Protein AF-A0A3D0PCU2-F1 (afdb_monomer_lite)

Sequence (198 aa):
IGLVLQRSHIVTGDDAHYVALIQELEYRGARVVPVFCGGLDFSKPVNSFFFDPLNPDQALVDAAVSLTGFALVGGPARQDHPKAIETLKRLNRPYMVALPLVFQTTQEWEASDLGLHPVQVALQIAIPELDGAIEPIVLSGRDDATGKAHTLQDRVDAIAERSIRWANLRIKPRNEKKLAITVFSFPPDKGNVGTAAY

Foldseek 3Di:
DEEEDEVVCVVVVLCQLVVLLCVLLVVVVHDYHYDYDNDQQQLVRLQVGQADPVGSQHGPDQAYEYADLAQNADAQVDGDLVSLLVSCVSNVHAYAYEYEDQPDAPVCQVPDPVRDDPVSCVGRPVRNVSNVHDDYHHRWGAHPPPRGTDGDNVRSNVVSVVRVVRSCVVVDDPVPDDDDDDDPCVVVPDPPPDDPPD

Secondary structure (DSSP, 8-state):
-EEEEEHHHHHHT--HHHHHHHHHHHHTTPPPEEEEESSSBTHHHHHHHSB-SS-TTSBS-S-EEE-SSS-SBEETTEE-HHHHHHHHHHHTS-EEEEEE--SS-HHHHHT-TT-S-HHHIIIIIIHHHHTT-EEEEEEEEE-TTT--EEE-HHHHHHHHHHHHHHHHHHHS-GGG--------SSS--SSTTS----

Radius of gyration: 18.38 Å; chains: 1; bounding box: 51×33×53 Å

pLDDT: mean 93.0, std 6.78, range [56.84, 98.56]

Structure (mmCIF, N/CA/C/O backbone):
data_AF-A0A3D0PCU2-F1
#
_entry.id   AF-A0A3D0PCU2-F1
#
loop_
_atom_site.group_PDB
_atom_site.id
_atom_site.type_symbol
_atom_site.label_atom_id
_atom_site.label_alt_id
_atom_site.label_comp_id
_atom_site.label_asym_id
_atom_site.label_entity_id
_atom_site.label_seq_id
_atom_site.pdbx_PDB_ins_code
_atom_site.Cartn_x
_atom_site.Cartn_y
_atom_site.Cartn_z
_atom_site.occupancy
_atom_site.B_iso_or_equiv
_atom_site.auth_seq_id
_atom_site.auth_comp_id
_atom_site.auth_asym_id
_atom_site.auth_atom_id
_atom_site.pdbx_PDB_model_num
ATOM 1 N N . ILE A 1 1 ? -11.906 -1.402 1.519 1.00 98.19 1 ILE A N 1
ATOM 2 C CA . ILE A 1 1 ? -10.511 -0.939 1.323 1.00 98.19 1 ILE A CA 1
ATOM 3 C C . ILE A 1 1 ? -10.476 -0.055 0.087 1.00 98.19 1 ILE A C 1
ATOM 5 O O . ILE A 1 1 ? -11.000 -0.458 -0.944 1.00 98.19 1 ILE A O 1
ATOM 9 N N . GLY A 1 2 ? -9.955 1.164 0.212 1.00 98.50 2 GLY A N 1
ATOM 10 C CA . GLY A 1 2 ? -9.771 2.066 -0.925 1.00 98.50 2 GLY A CA 1
ATOM 11 C C . GLY A 1 2 ? -8.445 1.785 -1.624 1.00 98.50 2 GLY A C 1
ATOM 12 O O . GLY A 1 2 ? -7.435 1.633 -0.941 1.00 98.50 2 GLY A O 1
ATOM 13 N N . LEU A 1 3 ? -8.436 1.725 -2.954 1.00 98.44 3 LEU A N 1
ATOM 14 C CA . LEU A 1 3 ? -7.210 1.577 -3.745 1.00 98.44 3 LEU A CA 1
ATOM 15 C C . LEU A 1 3 ? -6.992 2.817 -4.605 1.00 98.44 3 LEU A C 1
ATOM 17 O O . LEU A 1 3 ? -7.925 3.262 -5.266 1.00 98.44 3 LEU A O 1
ATOM 21 N N . VAL A 1 4 ? -5.773 3.355 -4.623 1.00 97.69 4 VAL A N 1
ATOM 22 C CA . VAL A 1 4 ? -5.385 4.460 -5.514 1.00 97.69 4 VAL A CA 1
ATOM 23 C C . VAL A 1 4 ? -4.516 3.906 -6.637 1.00 97.69 4 VAL A C 1
ATOM 25 O O . VAL A 1 4 ? -3.444 3.362 -6.384 1.00 97.69 4 VAL A O 1
ATOM 28 N N . LEU A 1 5 ? -4.991 4.036 -7.873 1.00 96.19 5 LEU A N 1
ATOM 29 C CA . LEU A 1 5 ? -4.399 3.447 -9.072 1.00 96.19 5 LEU A CA 1
ATOM 30 C C . LEU A 1 5 ? -3.953 4.536 -10.051 1.00 96.19 5 LEU A C 1
ATOM 32 O O . LEU A 1 5 ? -4.536 5.625 -10.102 1.00 96.19 5 LEU A O 1
ATOM 36 N N . GLN A 1 6 ? -2.970 4.230 -10.897 1.00 93.12 6 GLN A N 1
ATOM 37 C CA . GLN A 1 6 ? -2.653 5.100 -12.027 1.00 93.12 6 GLN A CA 1
ATOM 38 C C . GLN A 1 6 ? -3.516 4.753 -13.241 1.00 93.12 6 GLN A C 1
ATOM 40 O O . GLN A 1 6 ? -3.654 3.592 -13.623 1.00 93.12 6 GLN A O 1
ATOM 45 N N . ARG A 1 7 ? -4.047 5.783 -13.909 1.00 94.38 7 ARG A N 1
ATOM 46 C CA . ARG A 1 7 ? -4.837 5.608 -15.137 1.00 94.38 7 ARG A CA 1
ATOM 47 C C . ARG A 1 7 ? -4.034 4.974 -16.279 1.00 94.38 7 ARG A C 1
ATOM 49 O O . ARG A 1 7 ? -4.631 4.323 -17.127 1.00 94.38 7 ARG A O 1
ATOM 56 N N . SER A 1 8 ? -2.720 5.197 -16.326 1.00 91.31 8 SER A N 1
ATOM 57 C CA . SER A 1 8 ? -1.826 4.681 -17.372 1.00 91.31 8 SER A CA 1
ATOM 58 C C . SER A 1 8 ? -1.968 3.169 -17.535 1.00 91.31 8 SER A C 1
ATOM 60 O O . SER A 1 8 ? -2.341 2.737 -18.618 1.00 91.31 8 SER A O 1
ATOM 62 N N . HIS A 1 9 ? -1.790 2.405 -16.454 1.00 90.81 9 HIS A N 1
ATOM 63 C CA . HIS A 1 9 ? -1.880 0.940 -16.453 1.00 90.81 9 HIS A CA 1
ATOM 64 C C . HIS A 1 9 ? -3.245 0.418 -16.920 1.00 90.81 9 HIS A C 1
ATOM 66 O O . HIS A 1 9 ? -3.311 -0.552 -17.669 1.00 90.81 9 HIS A O 1
ATOM 72 N N . ILE A 1 10 ? -4.332 1.107 -16.553 1.00 93.69 10 ILE A N 1
ATOM 73 C CA . ILE A 1 10 ? -5.695 0.752 -16.982 1.00 93.69 10 ILE A CA 1
ATOM 74 C C . ILE A 1 10 ? -5.863 0.982 -18.491 1.00 93.69 10 ILE A C 1
ATOM 76 O O . ILE A 1 10 ? -6.416 0.152 -19.203 1.00 93.69 10 ILE A O 1
ATOM 80 N N . VAL A 1 11 ? -5.380 2.117 -19.002 1.00 95.00 11 VAL A N 1
ATOM 81 C CA . VAL A 1 11 ? -5.501 2.462 -20.429 1.00 95.00 11 VAL A CA 1
ATOM 82 C C . VAL A 1 11 ? -4.622 1.569 -21.302 1.00 95.00 11 VAL A C 1
ATOM 84 O O . VAL A 1 11 ? -5.006 1.256 -22.425 1.00 95.00 11 VAL A O 1
ATOM 87 N N . THR A 1 12 ? -3.453 1.160 -20.810 1.00 91.25 12 THR A N 1
ATOM 88 C CA . THR A 1 12 ? -2.543 0.267 -21.537 1.00 91.25 12 THR A CA 1
ATOM 89 C C . THR A 1 12 ? -2.936 -1.207 -21.443 1.00 91.25 12 THR A C 1
ATOM 91 O O . THR A 1 12 ? -2.364 -2.015 -22.172 1.00 91.25 12 THR A O 1
ATOM 94 N N . GLY A 1 13 ? -3.878 -1.570 -20.564 1.00 92.06 13 GLY A N 1
ATOM 95 C CA . GLY A 1 13 ? -4.195 -2.968 -20.249 1.00 92.06 13 GLY A CA 1
ATOM 96 C C . GLY A 1 13 ? -3.041 -3.700 -19.555 1.00 92.06 13 GLY A C 1
ATOM 97 O O . GLY A 1 13 ? -2.909 -4.912 -19.688 1.00 92.06 13 GLY A O 1
ATOM 98 N N . ASP A 1 14 ? -2.169 -2.953 -18.871 1.00 91.19 14 ASP A N 1
ATOM 99 C CA . ASP A 1 14 ? -1.043 -3.480 -18.092 1.00 91.19 14 ASP A CA 1
ATOM 100 C C . ASP A 1 14 ? -1.393 -3.447 -16.598 1.00 91.19 14 ASP A C 1
ATOM 102 O O . ASP A 1 14 ? -0.710 -2.831 -15.781 1.00 91.19 14 ASP A O 1
ATOM 106 N N . ASP A 1 15 ? -2.541 -4.038 -16.265 1.00 93.75 15 ASP A N 1
ATOM 107 C CA . ASP A 1 15 ? -3.239 -3.920 -14.982 1.00 93.75 15 ASP A CA 1
ATOM 108 C C . ASP A 1 15 ? -3.425 -5.269 -14.267 1.00 93.75 15 ASP A C 1
ATOM 110 O O . ASP A 1 15 ? -4.123 -5.345 -13.256 1.00 93.75 15 ASP A O 1
ATOM 114 N N . ALA A 1 16 ? -2.753 -6.330 -14.727 1.00 92.62 16 ALA A N 1
ATOM 115 C CA . ALA A 1 16 ? -2.863 -7.678 -14.160 1.00 92.62 16 ALA A CA 1
ATOM 116 C C . ALA A 1 16 ? -2.633 -7.714 -12.636 1.00 92.62 16 ALA A C 1
ATOM 118 O O . ALA A 1 16 ? -3.337 -8.406 -11.900 1.00 92.62 16 ALA A O 1
ATOM 119 N N . HIS A 1 17 ? -1.686 -6.913 -12.149 1.00 93.19 17 HIS A N 1
ATOM 120 C CA . HIS A 1 17 ? -1.373 -6.784 -10.728 1.00 93.19 17 HIS A CA 1
ATOM 121 C C . HIS A 1 17 ? -2.452 -6.021 -9.938 1.00 93.19 17 HIS A C 1
ATOM 123 O O . HIS A 1 17 ? -2.674 -6.319 -8.764 1.00 93.19 17 HIS A O 1
ATOM 129 N N . TYR A 1 18 ? -3.166 -5.080 -10.567 1.00 96.31 18 TYR A N 1
ATOM 130 C CA . TYR A 1 18 ? -4.337 -4.436 -9.964 1.00 96.31 18 TYR A CA 1
ATOM 131 C C . TYR A 1 18 ? -5.497 -5.420 -9.854 1.00 96.31 18 TYR A C 1
ATOM 133 O O . TYR A 1 18 ? -6.103 -5.525 -8.790 1.00 96.31 18 TYR A O 1
ATOM 141 N N . VAL A 1 19 ? -5.768 -6.174 -10.925 1.00 96.69 19 VAL A N 1
ATOM 142 C CA . VAL A 1 19 ? -6.816 -7.204 -10.943 1.00 96.69 19 VAL A CA 1
ATOM 143 C C . VAL A 1 19 ? -6.562 -8.246 -9.857 1.00 96.69 19 VAL A C 1
ATOM 145 O O . VAL A 1 19 ? -7.469 -8.540 -9.082 1.00 96.69 19 VAL A O 1
ATOM 148 N N . ALA A 1 20 ? -5.327 -8.739 -9.743 1.00 97.00 20 ALA A N 1
ATOM 149 C CA . ALA A 1 20 ? -4.960 -9.725 -8.732 1.00 97.00 20 ALA A CA 1
ATOM 150 C C . ALA A 1 20 ? -5.181 -9.213 -7.301 1.00 97.00 20 ALA A C 1
ATOM 152 O O . ALA A 1 20 ? -5.776 -9.915 -6.487 1.00 97.00 20 ALA A O 1
ATOM 153 N N . LEU A 1 21 ? -4.765 -7.979 -6.988 1.00 97.94 21 LEU A N 1
ATOM 154 C CA . LEU A 1 21 ? -4.972 -7.427 -5.647 1.00 97.94 21 LEU A CA 1
ATOM 155 C C . LEU A 1 21 ? -6.451 -7.171 -5.340 1.00 97.94 21 LEU A C 1
ATOM 157 O O . LEU A 1 21 ? -6.887 -7.410 -4.215 1.00 97.94 21 LEU A O 1
ATOM 161 N N . ILE A 1 22 ? -7.228 -6.695 -6.316 1.00 98.25 22 ILE A N 1
ATOM 162 C CA . ILE A 1 22 ? -8.676 -6.513 -6.148 1.00 98.25 22 ILE A CA 1
ATOM 163 C C . ILE A 1 22 ? -9.332 -7.863 -5.841 1.00 98.25 22 ILE A C 1
ATOM 165 O O . ILE A 1 22 ? -10.044 -7.968 -4.844 1.00 98.25 22 ILE A O 1
ATOM 169 N N . GLN A 1 23 ? -9.034 -8.895 -6.635 1.00 98.12 23 GLN A N 1
ATOM 170 C CA . GLN A 1 23 ? -9.572 -10.240 -6.432 1.00 98.12 23 GLN A CA 1
ATOM 171 C C . GLN A 1 23 ? -9.181 -10.820 -5.072 1.00 98.12 23 GLN A C 1
ATOM 173 O O . GLN A 1 23 ? -10.035 -11.370 -4.383 1.00 98.12 23 GLN A O 1
ATOM 178 N N . GLU A 1 24 ? -7.926 -10.662 -4.649 1.00 98.44 24 GLU A N 1
ATOM 179 C CA . GLU A 1 24 ? -7.462 -11.187 -3.362 1.00 98.44 24 GLU A CA 1
ATOM 180 C C . GLU A 1 24 ? -8.147 -10.490 -2.174 1.00 98.44 24 GLU A C 1
ATOM 182 O O . GLU A 1 24 ? -8.542 -11.127 -1.195 1.00 98.44 24 GLU A O 1
ATOM 187 N N . LEU A 1 25 ? -8.347 -9.173 -2.258 1.00 98.56 25 LEU A N 1
ATOM 188 C CA . LEU A 1 25 ? -9.089 -8.422 -1.247 1.00 98.56 25 LEU A CA 1
ATOM 189 C C . LEU A 1 25 ? -10.562 -8.848 -1.181 1.00 98.56 25 LEU A C 1
ATOM 191 O O . LEU A 1 25 ? -11.093 -9.038 -0.083 1.00 98.56 25 LEU A O 1
ATOM 195 N N . GLU A 1 26 ? -11.212 -9.022 -2.333 1.00 98.44 26 GLU A N 1
ATOM 196 C CA . GLU A 1 26 ? -12.600 -9.487 -2.421 1.00 98.44 26 GLU A CA 1
ATOM 197 C C .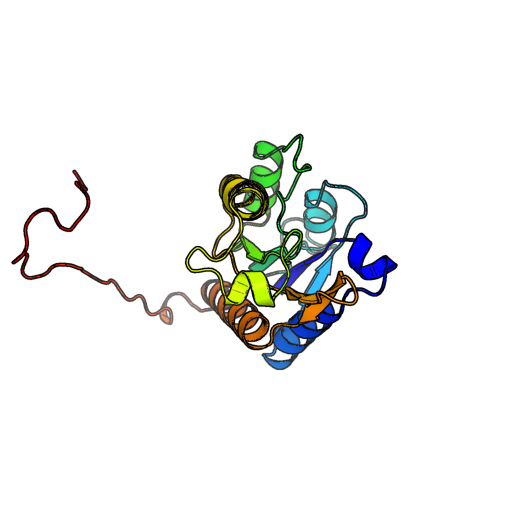 GLU A 1 26 ? -12.757 -10.917 -1.899 1.00 98.44 26 GLU A C 1
ATOM 199 O O . GLU A 1 26 ? -13.670 -11.186 -1.116 1.00 98.44 26 GLU A O 1
ATOM 204 N N . TYR A 1 27 ? -11.830 -11.813 -2.250 1.00 98.12 27 TYR A N 1
ATOM 205 C CA . TYR A 1 27 ? -11.785 -13.189 -1.756 1.00 98.12 27 TYR A CA 1
ATOM 206 C C . TYR A 1 27 ? -11.710 -13.244 -0.224 1.00 98.12 27 TYR A C 1
ATOM 208 O O . TYR A 1 27 ? -12.393 -14.046 0.414 1.00 98.12 27 TYR A O 1
ATOM 216 N N . ARG A 1 28 ? -10.956 -12.327 0.392 1.00 97.88 28 ARG A N 1
ATOM 217 C CA . ARG A 1 28 ? -10.865 -12.183 1.856 1.00 97.88 28 ARG A CA 1
ATOM 218 C C . ARG A 1 28 ? -12.057 -11.454 2.489 1.00 97.88 28 ARG A C 1
ATOM 220 O O . ARG A 1 28 ? -12.034 -11.164 3.686 1.00 97.88 28 ARG A O 1
ATOM 227 N N . GLY A 1 29 ? -13.098 -11.156 1.712 1.00 97.06 29 GLY A N 1
ATOM 228 C CA . GLY A 1 29 ? -14.344 -10.550 2.177 1.00 97.06 29 GLY A CA 1
ATOM 229 C C . GLY A 1 29 ? -14.307 -9.026 2.297 1.00 97.06 29 GLY A C 1
ATOM 230 O O . GLY A 1 29 ? -15.196 -8.442 2.919 1.00 97.06 29 GLY A O 1
ATOM 231 N N . ALA A 1 30 ? -13.300 -8.355 1.731 1.00 97.94 30 ALA A N 1
ATOM 232 C CA . ALA A 1 30 ? -13.247 -6.901 1.724 1.00 97.94 30 ALA A CA 1
ATOM 233 C C . ALA A 1 30 ? -13.976 -6.328 0.503 1.00 97.94 30 ALA A C 1
ATOM 235 O O . ALA A 1 30 ? -13.709 -6.692 -0.636 1.00 97.94 30 ALA A O 1
ATOM 236 N N . ARG A 1 31 ? -14.837 -5.330 0.724 1.00 98.06 31 ARG A N 1
ATOM 237 C CA . ARG A 1 31 ? -15.336 -4.485 -0.368 1.00 98.06 31 ARG A CA 1
ATOM 238 C C . ARG A 1 31 ? -14.229 -3.540 -0.830 1.00 98.06 31 ARG A C 1
ATOM 240 O O . ARG A 1 31 ? -13.682 -2.787 -0.012 1.00 98.06 31 ARG A O 1
ATOM 247 N N . VAL A 1 32 ? -13.920 -3.550 -2.122 1.00 98.38 32 VAL A N 1
ATOM 248 C CA . VAL A 1 32 ? -12.841 -2.750 -2.713 1.00 98.38 32 VAL A CA 1
ATOM 249 C C . VAL A 1 32 ? -13.411 -1.522 -3.423 1.00 98.38 32 VAL A C 1
ATOM 251 O O . VAL A 1 32 ? -14.446 -1.595 -4.078 1.00 98.38 32 VAL A O 1
ATOM 254 N N . VAL A 1 33 ? -12.755 -0.371 -3.262 1.00 98.25 33 VAL A N 1
ATOM 255 C CA . VAL A 1 33 ? -13.113 0.885 -3.940 1.00 98.25 33 VAL A CA 1
ATOM 256 C C . VAL A 1 33 ? -11.881 1.387 -4.697 1.00 98.25 33 VAL A C 1
ATOM 258 O O . VAL A 1 33 ? -11.076 2.123 -4.119 1.00 98.25 33 VAL A O 1
ATOM 261 N N . PRO A 1 34 ? -11.671 0.951 -5.952 1.00 97.81 34 PRO A N 1
ATOM 262 C CA . PRO A 1 34 ? -10.560 1.424 -6.762 1.00 97.81 34 PRO A CA 1
ATOM 263 C C . PRO A 1 34 ? -10.867 2.805 -7.340 1.00 97.81 34 PRO A C 1
ATOM 265 O O . PRO A 1 34 ? -11.913 3.028 -7.947 1.00 97.81 34 PRO A O 1
ATOM 268 N N . VAL A 1 35 ? -9.935 3.738 -7.172 1.00 97.88 35 VAL A N 1
ATOM 269 C CA . VAL A 1 35 ? -10.001 5.082 -7.745 1.00 97.88 35 VAL A CA 1
ATOM 270 C C . VAL A 1 35 ? -8.743 5.356 -8.550 1.00 97.88 35 VAL A C 1
ATOM 272 O O . VAL A 1 35 ? -7.657 4.898 -8.207 1.00 97.88 35 VAL A O 1
ATOM 275 N N . PHE A 1 36 ? -8.872 6.128 -9.622 1.00 96.31 36 PHE A N 1
ATOM 276 C CA . PHE A 1 36 ? -7.745 6.507 -10.465 1.00 96.31 36 PHE A CA 1
ATOM 277 C C . PHE A 1 36 ? -7.894 7.945 -10.948 1.00 96.31 36 PHE A C 1
ATOM 279 O O . PHE A 1 36 ? -8.996 8.493 -11.016 1.00 96.31 36 PHE A O 1
ATOM 286 N N . CYS A 1 37 ? -6.782 8.561 -11.337 1.00 93.12 37 CYS A N 1
ATOM 287 C CA . CYS A 1 37 ? -6.801 9.796 -12.109 1.00 93.12 37 CYS A CA 1
ATOM 288 C C . CYS A 1 37 ? -5.697 9.798 -13.167 1.00 93.12 37 CYS A C 1
ATOM 290 O O . CYS A 1 37 ? -4.709 9.075 -13.060 1.00 93.12 37 CYS A O 1
ATOM 292 N N . GLY A 1 38 ? -5.887 10.597 -14.220 1.00 89.19 38 GLY A N 1
ATOM 293 C CA . GLY A 1 38 ? -4.859 10.816 -15.245 1.00 89.19 38 GLY A CA 1
ATOM 294 C C . GLY A 1 38 ? -3.811 11.863 -14.859 1.00 89.19 38 GLY A C 1
ATOM 295 O O . GLY A 1 38 ? -2.787 11.961 -15.522 1.00 89.19 38 GLY A O 1
ATOM 296 N N . GLY A 1 39 ? -4.080 12.659 -13.821 1.00 90.38 39 GLY A N 1
ATOM 297 C CA . GLY A 1 39 ? -3.128 13.621 -13.273 1.00 90.38 39 GLY A CA 1
ATOM 298 C C . GLY A 1 39 ? -2.297 13.031 -12.137 1.00 90.38 39 GLY A C 1
ATOM 299 O O . GLY A 1 39 ? -2.434 11.862 -11.793 1.00 90.38 39 GLY A O 1
ATOM 300 N N . LEU A 1 40 ? -1.483 13.886 -11.522 1.00 92.19 40 LEU A N 1
ATOM 301 C CA . LEU A 1 40 ? -0.622 13.546 -10.384 1.00 92.19 40 LEU A CA 1
ATOM 302 C C . LEU A 1 40 ? -1.207 14.015 -9.044 1.00 92.19 40 LEU A C 1
ATOM 304 O O . LEU A 1 40 ? -0.514 14.062 -8.041 1.00 92.19 40 LEU A O 1
ATOM 308 N N . ASP A 1 41 ? -2.476 14.421 -9.030 1.00 95.94 41 ASP A N 1
ATOM 309 C CA . ASP A 1 41 ? -3.173 14.863 -7.825 1.00 95.94 41 ASP A CA 1
ATOM 310 C C . ASP A 1 41 ? -4.253 13.842 -7.453 1.00 95.94 41 ASP A C 1
ATOM 312 O O . ASP A 1 41 ? -5.426 13.991 -7.817 1.00 95.94 41 ASP A O 1
ATOM 316 N N . PHE A 1 42 ? -3.839 12.794 -6.739 1.00 97.00 42 PHE A N 1
ATOM 317 C CA . PHE A 1 42 ? -4.717 11.714 -6.294 1.00 97.00 42 PHE A CA 1
ATOM 318 C C . PHE A 1 42 ? -5.579 12.114 -5.088 1.00 97.00 42 PHE A C 1
ATOM 320 O O . PHE A 1 42 ? -6.521 11.399 -4.744 1.00 97.00 42 PHE A O 1
ATOM 327 N N . SER A 1 43 ? -5.357 13.290 -4.486 1.00 97.06 43 SER A N 1
ATOM 328 C CA . SER A 1 43 ? -6.264 13.805 -3.450 1.00 97.06 43 SER A CA 1
ATOM 329 C C . SER A 1 43 ? -7.676 14.060 -3.981 1.00 97.06 43 SER A C 1
ATOM 331 O O . SER A 1 43 ? -8.652 13.916 -3.247 1.00 97.06 43 SER A O 1
ATOM 333 N N . LYS A 1 44 ? -7.812 14.390 -5.272 1.00 96.62 44 LYS A N 1
ATOM 334 C CA . LYS A 1 44 ? -9.110 14.617 -5.924 1.00 96.62 44 LYS A CA 1
ATOM 335 C C . LYS A 1 44 ? -9.992 13.363 -5.909 1.00 96.62 44 LYS A C 1
ATOM 337 O O . LYS A 1 44 ? -11.093 13.443 -5.360 1.00 96.62 44 LYS A O 1
ATOM 342 N N . PRO A 1 45 ? -9.556 12.212 -6.465 1.00 97.12 45 PRO A N 1
ATOM 343 C CA . PRO A 1 45 ? -10.352 10.994 -6.393 1.00 97.12 45 PRO A CA 1
ATOM 344 C C . PRO A 1 45 ? -10.552 10.503 -4.955 1.00 97.12 45 PRO A C 1
ATOM 346 O O . PRO A 1 45 ? -11.654 10.072 -4.631 1.00 97.12 45 PRO A O 1
ATOM 349 N N . VAL A 1 46 ? -9.556 10.636 -4.070 1.00 97.38 46 VAL A N 1
ATOM 350 C CA . VAL A 1 46 ? -9.719 10.287 -2.646 1.00 97.38 46 VAL A CA 1
ATOM 351 C C . VAL A 1 46 ? -10.863 11.084 -2.013 1.00 97.38 46 VAL A C 1
ATOM 353 O O . VAL A 1 46 ? -11.797 10.495 -1.476 1.00 97.38 46 VAL A O 1
ATOM 356 N N . ASN A 1 47 ? -10.853 12.412 -2.142 1.00 96.38 47 ASN A N 1
ATOM 357 C CA . ASN A 1 47 ? -11.898 13.270 -1.578 1.00 96.38 47 ASN A CA 1
ATOM 358 C C . ASN A 1 47 ? -13.276 13.068 -2.225 1.00 96.38 47 ASN A C 1
ATOM 360 O O . ASN A 1 47 ? -14.286 13.332 -1.581 1.00 96.38 47 ASN A O 1
ATOM 364 N N . SER A 1 48 ? -13.330 12.605 -3.476 1.00 95.69 48 SER A N 1
ATOM 365 C CA . SER A 1 48 ? -14.594 12.438 -4.207 1.00 95.69 48 SER A CA 1
ATOM 366 C C . SER A 1 48 ? -15.248 11.074 -3.984 1.00 95.69 48 SER A C 1
ATOM 368 O O . SER A 1 48 ? -16.469 10.979 -4.009 1.00 95.69 48 SER A O 1
ATOM 370 N N . PHE A 1 49 ? -14.453 10.016 -3.797 1.00 97.31 49 PHE A N 1
ATOM 371 C CA . PHE A 1 49 ? -14.947 8.635 -3.864 1.00 97.31 49 PHE A CA 1
ATOM 372 C C . PHE A 1 49 ? -14.713 7.818 -2.590 1.00 97.31 49 PHE A C 1
ATOM 374 O O . PHE A 1 49 ? -15.308 6.753 -2.439 1.00 97.31 49 PHE A O 1
ATOM 381 N N . PHE A 1 50 ? -13.867 8.279 -1.661 1.00 98.00 50 PHE A N 1
ATOM 382 C CA . PHE A 1 50 ? -13.696 7.603 -0.367 1.00 98.00 50 PHE A CA 1
ATOM 383 C C . PHE A 1 50 ? -14.637 8.129 0.718 1.00 98.00 50 PHE A C 1
ATOM 385 O O . PHE A 1 50 ? -14.603 7.617 1.836 1.00 98.00 50 PHE A O 1
ATOM 392 N N . PHE A 1 51 ? -15.487 9.101 0.399 1.00 97.44 51 PHE A N 1
ATOM 393 C CA . PHE A 1 51 ? -16.488 9.667 1.300 1.00 97.44 51 PHE A CA 1
ATOM 394 C C . PHE A 1 51 ? -17.898 9.330 0.826 1.00 97.44 51 PHE A C 1
ATOM 396 O O . PHE A 1 51 ? -18.120 9.069 -0.357 1.00 97.44 51 PHE A O 1
ATOM 403 N N . ASP A 1 52 ? -18.840 9.300 1.765 1.00 94.75 52 ASP A N 1
ATOM 404 C CA . ASP A 1 52 ? -20.244 9.061 1.467 1.00 94.75 52 ASP A CA 1
ATOM 405 C C . ASP A 1 52 ? -20.800 10.246 0.654 1.00 94.75 52 ASP A C 1
ATOM 407 O O . ASP A 1 52 ? -20.690 11.391 1.103 1.00 94.75 52 ASP A O 1
ATOM 411 N N . PRO A 1 53 ? -21.405 10.013 -0.528 1.00 91.56 53 PRO A N 1
ATOM 412 C CA . PRO A 1 53 ? -21.998 11.080 -1.333 1.00 91.56 53 PRO A CA 1
ATOM 413 C C . PRO A 1 53 ? -23.083 11.882 -0.603 1.00 91.56 53 PRO A C 1
ATOM 415 O O . PRO A 1 53 ? -23.315 13.041 -0.941 1.00 91.56 53 PRO A O 1
ATOM 418 N N . LEU A 1 54 ? -23.758 11.271 0.375 1.00 94.31 54 LEU A N 1
ATOM 419 C CA . LEU A 1 54 ? -24.799 11.902 1.186 1.00 94.31 54 LEU A CA 1
ATOM 420 C C . LEU A 1 54 ? -24.243 12.514 2.477 1.00 94.31 54 LEU A C 1
ATOM 422 O O . LEU A 1 54 ? -24.864 13.415 3.039 1.00 94.31 54 LEU A O 1
ATOM 426 N N . ASN A 1 55 ? -23.083 12.044 2.945 1.00 93.31 55 ASN A N 1
ATOM 427 C CA . ASN A 1 55 ? -22.416 12.544 4.144 1.00 93.31 55 ASN A CA 1
ATOM 428 C C . ASN A 1 55 ? -20.899 12.720 3.910 1.00 93.31 55 ASN A C 1
ATOM 430 O O . ASN A 1 55 ? -20.113 11.819 4.220 1.00 93.31 55 ASN A O 1
ATOM 434 N N . PRO A 1 56 ? -20.458 13.893 3.417 1.00 89.44 56 PRO A N 1
ATOM 435 C CA . PRO A 1 56 ? -19.060 14.149 3.050 1.00 89.44 56 PRO A CA 1
ATOM 436 C C . PRO A 1 56 ? -18.031 14.068 4.191 1.00 89.44 56 PRO A C 1
ATOM 438 O O . PRO A 1 56 ? -16.825 14.109 3.926 1.00 89.44 56 PRO A O 1
ATOM 441 N N . ASP A 1 57 ? -18.480 13.975 5.445 1.00 90.75 57 ASP A N 1
ATOM 442 C CA . ASP A 1 57 ? -17.623 13.793 6.624 1.00 90.75 57 ASP A CA 1
ATOM 443 C C . ASP A 1 57 ? -17.432 12.311 6.988 1.00 90.75 57 ASP A C 1
ATOM 445 O O . ASP A 1 57 ? -16.549 11.947 7.771 1.00 90.75 57 ASP A O 1
ATOM 449 N N . GLN A 1 58 ? -18.230 11.421 6.397 1.00 94.62 58 GLN A N 1
ATOM 450 C CA . GLN A 1 58 ? -18.172 9.990 6.637 1.00 94.62 58 GLN A CA 1
ATOM 451 C C . GLN A 1 58 ? -17.343 9.297 5.556 1.00 94.62 58 GLN A C 1
ATOM 453 O O . GLN A 1 58 ? -17.769 9.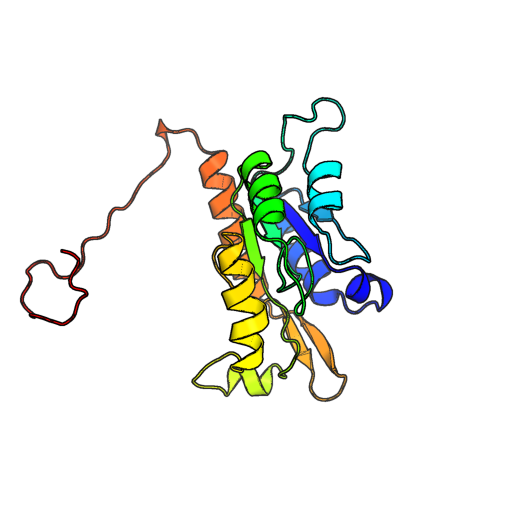150 4.413 1.00 94.62 58 GLN A O 1
ATOM 458 N N . ALA A 1 59 ? -16.157 8.808 5.922 1.00 96.81 59 ALA A N 1
ATOM 459 C CA . ALA A 1 59 ? -15.372 7.986 5.006 1.00 96.81 59 ALA A CA 1
ATOM 460 C C . ALA A 1 59 ? -15.964 6.571 4.864 1.00 96.81 59 ALA A C 1
ATOM 462 O O . ALA A 1 59 ? -16.244 5.906 5.865 1.00 96.81 59 ALA A O 1
ATOM 463 N N . LEU A 1 60 ? -16.081 6.103 3.620 1.00 96.62 60 LEU A N 1
ATOM 464 C CA . LEU A 1 60 ? -16.598 4.790 3.209 1.00 96.62 60 LEU A CA 1
ATOM 465 C C . LEU A 1 60 ? -15.561 3.662 3.274 1.00 96.62 60 LEU A C 1
ATOM 467 O O . LEU A 1 60 ? -15.908 2.495 3.081 1.00 96.62 60 LEU A O 1
ATOM 471 N N . VAL A 1 61 ? -14.289 4.006 3.483 1.00 97.81 61 VAL A N 1
ATOM 472 C CA . VAL A 1 61 ? -13.168 3.062 3.525 1.00 97.81 61 VAL A CA 1
ATOM 473 C C . VAL A 1 61 ? -12.568 2.992 4.929 1.00 97.81 61 VAL A C 1
ATOM 475 O O . VAL A 1 61 ? -12.500 3.993 5.642 1.00 97.81 61 VAL A O 1
ATOM 478 N N . ASP A 1 62 ? -12.094 1.808 5.316 1.00 98.12 62 ASP A N 1
ATOM 479 C CA . ASP A 1 62 ? -11.438 1.576 6.613 1.00 98.12 62 ASP A CA 1
ATOM 480 C C . ASP A 1 62 ? -9.906 1.655 6.551 1.00 98.12 62 ASP A C 1
ATOM 482 O O . ASP A 1 62 ? -9.262 1.917 7.564 1.00 98.12 62 ASP A O 1
ATOM 486 N N . ALA A 1 63 ? -9.339 1.473 5.359 1.00 98.12 63 ALA A N 1
ATOM 487 C CA . ALA A 1 63 ? -7.924 1.625 5.027 1.00 98.12 63 ALA A CA 1
ATOM 488 C C . ALA A 1 63 ? -7.794 2.013 3.546 1.00 98.12 63 ALA A C 1
ATOM 490 O O . ALA A 1 63 ? -8.674 1.671 2.741 1.00 98.12 63 ALA A O 1
ATOM 491 N N . ALA A 1 64 ? -6.713 2.709 3.200 1.00 98.25 64 ALA A N 1
ATOM 492 C CA . ALA A 1 64 ? -6.366 3.094 1.839 1.00 98.25 64 ALA A CA 1
ATOM 493 C C . ALA A 1 64 ? -4.988 2.531 1.461 1.00 98.25 64 ALA A C 1
ATOM 495 O O . ALA A 1 64 ? -4.054 2.603 2.255 1.00 98.25 64 ALA A O 1
ATOM 496 N N . VAL A 1 65 ? -4.864 1.990 0.250 1.00 98.38 65 VAL A N 1
ATOM 497 C CA . VAL A 1 65 ? -3.599 1.492 -0.301 1.00 98.38 65 VAL A CA 1
ATOM 498 C C . VAL A 1 65 ? -3.344 2.184 -1.633 1.00 98.38 65 VAL A C 1
ATOM 500 O O . VAL A 1 65 ? -4.142 2.076 -2.564 1.00 98.38 65 VAL A O 1
ATOM 503 N N . SER A 1 66 ? -2.243 2.915 -1.732 1.00 97.19 66 SER A N 1
ATOM 504 C CA . SER A 1 66 ? -1.788 3.471 -3.000 1.00 97.19 66 SER A CA 1
ATOM 505 C C . SER A 1 66 ? -0.926 2.460 -3.733 1.00 97.19 66 SER A C 1
ATOM 507 O O . SER A 1 66 ? 0.056 1.984 -3.181 1.00 97.19 66 SER A O 1
ATOM 509 N N . LEU A 1 67 ? -1.286 2.146 -4.976 1.00 95.69 67 LEU A N 1
ATOM 510 C CA . LEU A 1 67 ? -0.531 1.253 -5.860 1.00 95.69 67 LEU A CA 1
ATOM 511 C C . LEU A 1 67 ? 0.291 2.043 -6.890 1.00 95.69 67 LEU A C 1
ATOM 513 O O . LEU A 1 67 ? 0.695 1.513 -7.924 1.00 95.69 67 LEU A O 1
ATOM 517 N N . THR A 1 68 ? 0.468 3.347 -6.660 1.00 91.81 68 THR A N 1
ATOM 518 C CA . THR A 1 68 ? 1.130 4.246 -7.610 1.00 91.81 68 THR A CA 1
ATOM 519 C C . THR A 1 68 ? 2.643 4.271 -7.431 1.00 91.81 68 THR A C 1
ATOM 521 O O . THR A 1 68 ? 3.341 4.632 -8.374 1.00 91.81 68 THR A O 1
ATOM 524 N N . GLY A 1 69 ? 3.142 3.932 -6.235 1.00 87.75 69 GLY A N 1
ATOM 525 C CA . GLY A 1 69 ? 4.545 4.109 -5.858 1.00 87.75 69 GLY A CA 1
ATOM 526 C C . GLY A 1 69 ? 5.013 5.570 -5.855 1.00 87.75 69 GLY A C 1
ATOM 527 O O . GLY A 1 69 ? 6.204 5.809 -5.993 1.00 87.75 69 GLY A O 1
ATOM 528 N N . PHE A 1 70 ? 4.106 6.545 -5.746 1.00 87.31 70 PHE A N 1
ATOM 529 C CA . PHE A 1 70 ? 4.424 7.978 -5.720 1.00 87.31 70 PHE A CA 1
ATOM 530 C C . PHE A 1 70 ? 3.701 8.697 -4.575 1.00 87.31 70 PHE A C 1
ATOM 532 O O . PHE A 1 70 ? 2.817 8.127 -3.929 1.00 87.31 70 PHE A O 1
ATOM 539 N N . ALA A 1 71 ? 4.061 9.967 -4.358 1.00 92.94 71 ALA A N 1
ATOM 540 C CA . ALA A 1 71 ? 3.313 10.862 -3.480 1.00 92.94 71 ALA A CA 1
ATOM 541 C C . ALA A 1 71 ? 1.830 10.923 -3.880 1.00 92.94 71 ALA A C 1
ATOM 543 O O . ALA A 1 71 ? 1.475 10.818 -5.058 1.00 92.94 71 ALA A O 1
ATOM 544 N N . LEU A 1 72 ? 0.958 11.150 -2.899 1.00 95.69 72 LEU A N 1
ATOM 545 C CA . LEU A 1 72 ? -0.474 11.313 -3.140 1.00 95.69 72 LEU A CA 1
ATOM 546 C C . LEU A 1 72 ? -0.766 12.573 -3.971 1.00 95.69 72 LEU A C 1
ATOM 548 O O . LEU A 1 72 ? -1.710 12.595 -4.765 1.00 95.69 72 LEU A O 1
ATOM 552 N N . VAL A 1 73 ? 0.027 13.631 -3.784 1.00 96.56 73 VAL A N 1
ATOM 553 C CA . VAL A 1 73 ? -0.122 14.895 -4.509 1.00 96.56 73 VAL A CA 1
ATOM 554 C C . VAL A 1 73 ? 1.221 15.343 -5.074 1.00 96.56 73 VAL A C 1
ATOM 556 O O . VAL A 1 73 ? 2.126 15.754 -4.352 1.00 96.56 73 VAL A O 1
ATOM 559 N N . GLY A 1 74 ? 1.314 15.321 -6.398 1.00 91.94 74 GLY A N 1
ATOM 560 C CA . GLY A 1 74 ? 2.473 15.742 -7.167 1.00 91.94 74 GLY A CA 1
ATOM 561 C C . GLY A 1 74 ? 3.227 14.586 -7.820 1.00 91.94 74 GLY A C 1
ATOM 562 O O . GLY A 1 74 ? 2.903 13.413 -7.662 1.00 91.94 74 GLY A O 1
ATOM 563 N N . GLY A 1 75 ? 4.222 14.950 -8.626 1.00 82.94 75 GLY A N 1
ATOM 564 C CA . GLY A 1 75 ? 5.082 14.007 -9.340 1.00 82.94 75 GLY A CA 1
ATOM 565 C C . GLY A 1 75 ? 6.476 13.901 -8.733 1.00 82.94 75 GLY A C 1
ATOM 566 O O . GLY A 1 75 ? 6.802 14.651 -7.814 1.00 82.94 75 GLY A O 1
ATOM 567 N N . PRO A 1 76 ? 7.352 13.065 -9.316 1.00 74.50 76 PRO A N 1
ATOM 568 C CA . PRO A 1 76 ? 8.751 12.944 -8.897 1.00 74.50 76 PRO A CA 1
ATOM 569 C C . PRO A 1 76 ? 9.505 14.282 -8.826 1.00 74.50 76 PRO A C 1
ATOM 571 O O . PRO A 1 76 ? 10.359 14.462 -7.968 1.00 74.50 76 PRO A O 1
ATOM 574 N N . ALA A 1 77 ? 9.170 15.232 -9.707 1.00 81.19 77 ALA A N 1
ATOM 575 C CA . ALA A 1 77 ? 9.843 16.529 -9.791 1.00 81.19 77 ALA A CA 1
ATOM 576 C C . ALA A 1 77 ? 9.282 17.605 -8.842 1.00 81.19 77 ALA A C 1
ATOM 578 O O . ALA A 1 77 ? 9.970 18.582 -8.556 1.00 81.19 77 ALA A O 1
ATOM 579 N N . ARG A 1 78 ? 8.024 17.480 -8.396 1.00 87.12 78 ARG A N 1
ATOM 580 C CA . ARG A 1 78 ? 7.374 18.456 -7.510 1.00 87.12 78 ARG A CA 1
ATOM 581 C C . ARG A 1 78 ? 6.236 17.787 -6.749 1.00 87.12 78 ARG A C 1
ATOM 583 O O . AR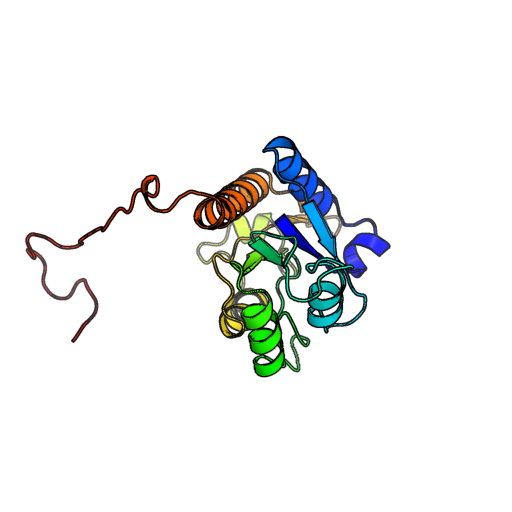G A 1 78 ? 5.219 17.449 -7.361 1.00 87.12 78 ARG A O 1
ATOM 590 N N . GLN A 1 79 ? 6.408 17.644 -5.437 1.00 92.00 79 GLN A N 1
ATOM 591 C CA . GLN A 1 79 ? 5.391 17.144 -4.511 1.00 92.00 79 GLN A CA 1
ATOM 592 C C . GLN A 1 79 ? 4.743 18.277 -3.708 1.00 92.00 79 GLN A C 1
ATOM 594 O O . GLN A 1 79 ? 5.346 19.329 -3.492 1.00 92.00 79 GLN A O 1
ATOM 599 N N . ASP A 1 80 ? 3.517 18.041 -3.250 1.00 96.38 80 ASP A N 1
ATOM 600 C CA . ASP A 1 80 ? 2.787 18.894 -2.309 1.00 96.38 80 ASP A CA 1
ATOM 601 C C . ASP A 1 80 ? 2.350 18.056 -1.097 1.00 96.38 80 ASP A C 1
ATOM 603 O O . ASP A 1 80 ? 1.184 17.681 -0.937 1.00 96.38 80 ASP A O 1
ATOM 607 N N . HIS A 1 81 ? 3.328 17.728 -0.248 1.00 96.31 81 HIS A N 1
ATOM 608 C CA . HIS A 1 81 ? 3.104 16.975 0.987 1.00 96.31 81 HIS A CA 1
ATOM 609 C C . HIS A 1 81 ? 2.102 17.652 1.935 1.00 96.31 81 HIS A C 1
ATOM 611 O O . HIS A 1 81 ? 1.255 16.943 2.475 1.00 96.31 81 HIS A O 1
ATOM 617 N N . PRO A 1 82 ? 2.099 18.991 2.134 1.00 97.75 82 PRO A N 1
ATOM 618 C CA . PRO A 1 82 ? 1.087 19.640 2.970 1.00 97.75 82 PRO A CA 1
ATOM 619 C C . PRO A 1 82 ? -0.349 19.305 2.552 1.00 97.75 82 PRO A C 1
ATOM 621 O O . PRO A 1 82 ? -1.164 18.937 3.402 1.00 97.75 82 PRO A O 1
ATOM 624 N N . LYS A 1 83 ? -0.648 19.348 1.249 1.00 97.69 83 LYS A N 1
ATOM 625 C CA . LYS A 1 83 ? -1.975 19.000 0.729 1.00 97.69 83 LYS A CA 1
ATOM 626 C C . LYS A 1 83 ? -2.281 17.502 0.822 1.00 97.69 83 LYS A C 1
ATOM 628 O O . LYS A 1 83 ? -3.423 17.118 1.106 1.00 97.69 83 LYS A O 1
ATOM 633 N N . ALA A 1 84 ? -1.282 16.644 0.602 1.00 97.44 84 ALA A N 1
ATOM 634 C CA . ALA A 1 84 ? -1.422 15.205 0.817 1.00 97.44 84 ALA A CA 1
ATOM 635 C C . ALA A 1 84 ? -1.779 14.897 2.280 1.00 97.44 84 ALA A C 1
ATOM 637 O O . ALA A 1 84 ? -2.768 14.212 2.547 1.00 97.44 84 ALA A O 1
ATOM 638 N N . ILE A 1 85 ? -1.044 15.490 3.223 1.00 97.94 85 ILE A N 1
ATOM 639 C CA . ILE A 1 85 ? -1.261 15.356 4.665 1.00 97.94 85 ILE A CA 1
ATOM 640 C C . ILE A 1 85 ? -2.647 15.870 5.059 1.00 97.94 85 ILE A C 1
ATOM 642 O O . ILE A 1 85 ? -3.327 15.206 5.834 1.00 97.94 85 ILE A O 1
ATOM 646 N N . GLU A 1 86 ? -3.098 17.016 4.541 1.00 97.94 86 GLU A N 1
ATOM 647 C CA . GLU A 1 86 ? -4.451 17.533 4.799 1.00 97.94 86 GLU A CA 1
ATOM 648 C C . GLU A 1 86 ? -5.526 16.519 4.379 1.00 97.94 86 GLU A C 1
ATOM 650 O O . GLU A 1 86 ? -6.416 16.178 5.162 1.00 97.94 86 GLU A O 1
ATOM 655 N N . THR A 1 87 ? -5.392 15.970 3.170 1.00 97.75 87 THR A N 1
ATOM 656 C CA . THR A 1 87 ? -6.323 14.975 2.623 1.00 97.75 87 THR A CA 1
ATOM 657 C C . THR A 1 87 ? -6.332 13.694 3.456 1.00 97.75 87 THR A C 1
ATOM 659 O O . THR A 1 87 ? -7.396 13.202 3.837 1.00 97.75 87 THR A O 1
ATOM 662 N N . LEU A 1 88 ? -5.153 13.155 3.779 1.00 97.75 88 LEU A N 1
ATOM 663 C CA . LEU A 1 88 ? -5.018 11.917 4.548 1.00 97.75 88 LEU A CA 1
ATOM 664 C C . LEU A 1 88 ? -5.454 12.094 6.006 1.00 97.75 88 LEU A C 1
ATOM 666 O O . LEU A 1 88 ? -6.094 11.201 6.563 1.00 97.75 88 LEU A O 1
ATOM 670 N N . LYS A 1 89 ? -5.198 13.261 6.612 1.00 97.62 89 LYS A N 1
ATOM 671 C CA . LYS A 1 89 ? -5.708 13.611 7.946 1.00 97.62 89 LYS A CA 1
ATOM 672 C C . LYS A 1 89 ? -7.225 13.706 7.962 1.00 97.62 89 LYS A C 1
ATOM 674 O O . LYS A 1 89 ? -7.832 13.206 8.905 1.00 97.62 89 LYS A O 1
ATOM 679 N N . ARG A 1 90 ? -7.841 14.300 6.935 1.00 97.25 90 ARG A N 1
ATOM 680 C CA . ARG A 1 90 ? -9.304 14.336 6.804 1.00 97.25 90 ARG A CA 1
ATOM 681 C C . ARG A 1 90 ? -9.878 12.929 6.650 1.00 97.25 90 ARG A C 1
ATOM 683 O O . ARG A 1 90 ? -10.852 12.592 7.316 1.00 97.25 90 ARG A O 1
ATOM 690 N N . LEU A 1 91 ? -9.259 12.096 5.811 1.00 97.75 91 LEU A N 1
ATOM 691 C CA . LEU A 1 91 ? -9.661 10.699 5.650 1.00 97.75 91 LEU A CA 1
ATOM 692 C C . LEU A 1 91 ? -9.528 9.930 6.977 1.00 97.75 91 LEU A C 1
ATOM 694 O O . LEU A 1 91 ? -10.407 9.144 7.331 1.00 97.75 91 LEU A O 1
ATOM 698 N N . ASN A 1 92 ? -8.460 10.191 7.738 1.00 97.75 92 ASN A N 1
ATOM 699 C CA . ASN A 1 92 ? -8.161 9.595 9.041 1.00 97.75 92 ASN A CA 1
ATOM 700 C C . ASN A 1 92 ? -8.252 8.058 9.015 1.00 97.75 92 ASN A C 1
ATOM 702 O O . ASN A 1 92 ? -8.989 7.437 9.795 1.00 97.75 92 ASN A O 1
ATOM 706 N N . ARG A 1 93 ? -7.572 7.446 8.042 1.00 97.88 93 ARG A N 1
ATOM 707 C CA . ARG A 1 93 ? -7.463 5.993 7.849 1.00 97.88 93 ARG A CA 1
ATOM 708 C C . ARG A 1 93 ? -5.995 5.612 7.638 1.00 97.88 93 ARG A C 1
ATOM 710 O O . ARG A 1 93 ? -5.238 6.460 7.171 1.00 97.88 93 ARG A O 1
ATOM 717 N N . PRO A 1 94 ? -5.596 4.363 7.941 1.00 98.06 94 PRO A N 1
ATOM 718 C CA . PRO A 1 94 ? -4.280 3.857 7.566 1.00 98.06 94 PRO A CA 1
ATOM 719 C C . PRO A 1 94 ? -4.055 4.026 6.061 1.00 98.06 94 PRO A C 1
ATOM 721 O O . PRO A 1 94 ? -4.923 3.647 5.268 1.00 98.06 94 PRO A O 1
ATOM 724 N N . TYR A 1 95 ? -2.917 4.612 5.695 1.00 98.31 95 TYR A N 1
ATOM 725 C CA . TYR A 1 95 ? -2.511 4.846 4.314 1.00 98.31 95 TYR A CA 1
ATOM 726 C C . TYR A 1 95 ? -1.244 4.046 4.029 1.00 98.31 95 TYR A C 1
ATOM 728 O O . TYR A 1 95 ? -0.170 4.369 4.529 1.00 98.31 95 TYR A O 1
ATOM 736 N N . MET A 1 96 ? -1.393 2.971 3.266 1.00 98.06 96 MET A N 1
ATOM 737 C CA . MET A 1 96 ? -0.293 2.118 2.827 1.00 98.06 96 MET A CA 1
ATOM 738 C C . MET A 1 96 ? 0.125 2.490 1.412 1.00 98.06 96 MET A C 1
ATOM 740 O O . MET A 1 96 ? -0.697 2.958 0.620 1.00 98.06 96 MET A O 1
ATOM 744 N N . VAL A 1 97 ? 1.376 2.212 1.065 1.00 96.44 97 VAL A N 1
ATOM 745 C CA . VAL A 1 97 ? 1.860 2.324 -0.314 1.00 96.44 97 VAL A CA 1
ATOM 746 C C . VAL A 1 97 ? 2.452 0.993 -0.739 1.00 96.44 97 VAL A C 1
ATOM 748 O O . VAL A 1 97 ? 3.309 0.438 -0.067 1.00 96.44 97 VAL A O 1
ATOM 751 N N . ALA A 1 98 ? 2.003 0.489 -1.877 1.00 95.31 98 ALA A N 1
ATOM 752 C CA . ALA A 1 98 ? 2.636 -0.608 -2.574 1.00 95.31 98 ALA A CA 1
ATOM 753 C C . ALA A 1 98 ? 3.146 -0.093 -3.921 1.00 95.31 98 ALA A C 1
ATOM 755 O O . ALA A 1 98 ? 2.467 0.672 -4.610 1.00 95.31 98 ALA A O 1
ATOM 756 N N . LEU A 1 99 ? 4.366 -0.472 -4.281 1.00 91.94 99 LEU A N 1
ATOM 757 C CA . LEU A 1 99 ? 5.055 0.089 -5.436 1.00 91.94 99 LEU A CA 1
ATOM 758 C C . LEU A 1 99 ? 5.216 -0.962 -6.541 1.00 91.94 99 LEU A C 1
ATOM 760 O O . LEU A 1 99 ? 5.673 -2.073 -6.265 1.00 91.94 99 LEU A O 1
ATOM 764 N N . PRO A 1 100 ? 4.877 -0.643 -7.797 1.00 91.25 100 PRO A N 1
ATOM 765 C CA . PRO A 1 100 ? 5.296 -1.467 -8.919 1.00 91.25 100 PRO A CA 1
ATOM 766 C C . PRO A 1 100 ? 6.807 -1.306 -9.136 1.00 91.25 100 PRO A C 1
ATOM 768 O O . PRO A 1 100 ? 7.355 -0.215 -8.931 1.00 91.25 100 PRO A O 1
ATOM 771 N N . LEU A 1 101 ? 7.490 -2.361 -9.583 1.00 91.19 101 LEU A N 1
ATOM 772 C CA . LEU A 1 101 ? 8.847 -2.211 -10.103 1.00 91.19 101 LEU A CA 1
ATOM 773 C C . LEU A 1 101 ? 8.807 -1.420 -11.415 1.00 91.19 101 LEU A C 1
ATOM 775 O O . LEU A 1 101 ? 8.112 -1.793 -12.358 1.00 91.19 101 LEU A O 1
ATOM 779 N N . VAL A 1 102 ? 9.542 -0.305 -11.463 1.00 82.88 102 VAL A N 1
ATOM 780 C CA . VAL A 1 102 ? 9.532 0.610 -12.618 1.00 82.88 102 VAL A CA 1
ATOM 781 C C . VAL A 1 102 ? 10.8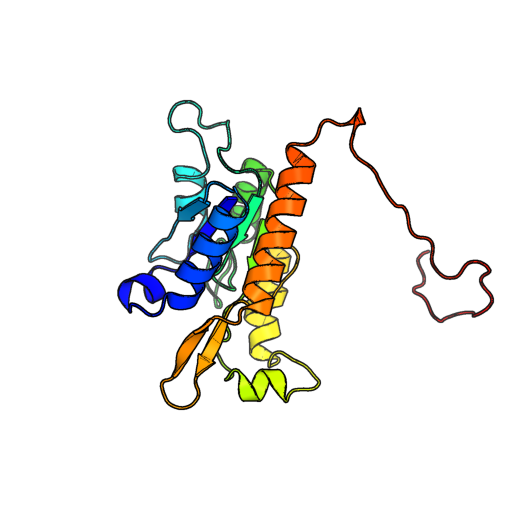49 0.570 -13.382 1.00 82.88 102 VAL A C 1
ATOM 783 O O . VAL A 1 102 ? 10.827 0.582 -14.610 1.00 82.88 102 VAL A O 1
ATOM 786 N N . PHE A 1 103 ? 11.987 0.512 -12.689 1.00 84.19 103 PHE A N 1
ATOM 787 C CA . PHE A 1 103 ? 13.313 0.640 -13.312 1.00 84.19 103 PHE A CA 1
ATOM 788 C C . PHE A 1 103 ? 14.139 -0.645 -13.291 1.00 84.19 103 PHE A C 1
ATOM 790 O O . PHE A 1 103 ? 15.234 -0.644 -13.838 1.00 84.19 103 PHE A O 1
ATOM 797 N N . GLN A 1 104 ? 13.613 -1.711 -12.692 1.00 90.94 104 GLN A N 1
ATOM 798 C CA . GLN A 1 104 ? 14.266 -3.011 -12.609 1.00 90.94 104 GLN A CA 1
ATOM 799 C C . GLN A 1 104 ? 13.282 -4.121 -12.955 1.00 90.94 104 GLN A C 1
ATOM 801 O O . GLN A 1 104 ? 12.080 -4.013 -12.683 1.00 90.94 104 GLN A O 1
ATOM 806 N N . THR A 1 105 ? 13.805 -5.177 -13.554 1.00 93.88 105 THR A N 1
ATOM 807 C CA . THR A 1 105 ? 13.095 -6.432 -13.781 1.00 93.88 105 THR A CA 1
ATOM 808 C C . THR A 1 105 ? 12.888 -7.173 -12.463 1.00 93.88 105 THR A C 1
ATOM 810 O O . THR A 1 105 ? 13.524 -6.889 -11.442 1.00 93.88 105 THR A O 1
ATOM 813 N N . THR A 1 106 ? 11.985 -8.149 -12.469 1.00 94.44 106 THR A N 1
ATOM 814 C CA . THR A 1 106 ? 11.792 -9.023 -11.303 1.00 94.44 106 THR A CA 1
ATOM 815 C C . THR A 1 106 ? 13.065 -9.793 -10.969 1.00 94.44 106 THR A C 1
ATOM 817 O O . THR A 1 106 ? 13.425 -9.892 -9.803 1.00 94.44 106 THR A O 1
ATOM 820 N N . GLN A 1 107 ? 13.783 -10.275 -11.982 1.00 93.69 107 GLN A N 1
ATOM 821 C CA . GLN A 1 107 ? 14.999 -11.064 -11.813 1.00 93.69 107 GLN A CA 1
ATOM 822 C C . GLN A 1 107 ? 16.128 -10.234 -11.196 1.00 93.69 107 GLN A C 1
ATOM 824 O O . GLN A 1 107 ? 16.805 -10.702 -10.284 1.00 93.69 107 GLN A O 1
ATOM 829 N N . GLU A 1 108 ? 16.305 -8.989 -11.647 1.00 94.38 108 GLU A N 1
ATOM 830 C CA . GLU A 1 108 ? 17.274 -8.062 -11.048 1.00 94.38 108 GLU A CA 1
ATOM 831 C C . GLU A 1 108 ? 16.939 -7.767 -9.585 1.00 94.38 108 GLU A C 1
ATOM 833 O O . GLU A 1 108 ? 17.831 -7.711 -8.743 1.00 94.38 108 GLU A O 1
ATOM 838 N N . TRP A 1 109 ? 15.653 -7.604 -9.270 1.00 95.00 109 TRP A N 1
ATOM 839 C CA . TRP A 1 109 ? 15.205 -7.370 -7.903 1.00 95.00 109 TRP A CA 1
ATOM 840 C C . TRP A 1 109 ? 15.428 -8.580 -6.989 1.00 95.00 109 TRP A C 1
ATOM 842 O O . TRP A 1 109 ? 15.905 -8.409 -5.870 1.00 95.00 109 TRP A O 1
ATOM 852 N N . GLU A 1 110 ? 15.102 -9.787 -7.453 1.00 93.50 110 GLU A N 1
ATOM 853 C CA . GLU A 1 110 ? 15.262 -11.029 -6.686 1.00 93.50 110 GLU A CA 1
ATOM 854 C C . GLU A 1 110 ? 16.732 -11.396 -6.462 1.00 93.50 110 GLU A C 1
ATOM 856 O O . GLU A 1 110 ? 17.080 -11.917 -5.405 1.00 93.50 110 GLU A O 1
ATOM 861 N N . ALA A 1 111 ? 17.600 -11.108 -7.435 1.00 94.69 111 ALA A N 1
ATOM 862 C CA . ALA A 1 111 ? 19.034 -11.369 -7.339 1.00 94.69 111 ALA A CA 1
ATOM 863 C C . ALA A 1 111 ? 19.807 -10.296 -6.545 1.00 94.69 111 ALA A C 1
ATOM 865 O O . ALA A 1 111 ? 21.005 -10.453 -6.311 1.00 94.69 111 ALA A O 1
ATOM 866 N N . SER A 1 112 ? 19.157 -9.194 -6.162 1.00 93.44 112 SER A N 1
ATOM 867 C CA . SER A 1 112 ? 19.793 -8.054 -5.499 1.00 93.44 112 SER A CA 1
ATOM 868 C C . SER A 1 112 ? 19.818 -8.212 -3.979 1.00 93.44 112 SER A C 1
ATOM 870 O O . SER A 1 112 ? 18.774 -8.208 -3.328 1.00 93.44 112 SER A O 1
ATOM 872 N N . ASP A 1 113 ? 21.017 -8.198 -3.389 1.00 92.44 113 ASP A N 1
ATOM 873 C CA . ASP A 1 113 ? 21.197 -8.159 -1.928 1.00 92.44 113 ASP A CA 1
ATOM 874 C C . ASP A 1 113 ? 20.618 -6.881 -1.285 1.00 92.44 113 ASP A C 1
ATOM 876 O O . ASP A 1 113 ? 20.290 -6.859 -0.098 1.00 92.44 113 ASP A O 1
ATOM 880 N N . LEU A 1 114 ? 20.491 -5.799 -2.063 1.00 90.81 114 LEU A N 1
ATOM 881 C CA . LEU A 1 114 ? 19.942 -4.513 -1.615 1.00 90.81 114 LEU A CA 1
ATOM 882 C C . LEU A 1 114 ? 18.427 -4.397 -1.852 1.00 90.81 114 LEU A C 1
ATOM 884 O O . LEU A 1 114 ? 17.793 -3.464 -1.356 1.00 90.81 114 LEU A O 1
ATOM 888 N N . GLY A 1 115 ? 17.837 -5.306 -2.631 1.00 93.19 115 GLY A N 1
ATOM 889 C CA . GLY A 1 115 ? 16.469 -5.185 -3.120 1.00 93.19 115 GLY A CA 1
ATOM 890 C C . GLY A 1 115 ? 16.337 -4.109 -4.203 1.00 93.19 115 GLY A C 1
ATOM 891 O O . GLY A 1 115 ? 16.800 -4.292 -5.326 1.00 93.19 115 GLY A O 1
ATOM 892 N N . LEU A 1 116 ? 15.647 -3.005 -3.904 1.00 93.00 116 LEU A N 1
ATOM 893 C CA . LEU A 1 116 ? 15.364 -1.939 -4.877 1.00 93.00 116 LEU A CA 1
ATOM 894 C C . LEU A 1 116 ? 16.626 -1.164 -5.276 1.00 93.00 116 LEU A C 1
ATOM 896 O O . LEU A 1 116 ? 17.441 -0.806 -4.425 1.00 93.00 116 LEU A O 1
ATOM 900 N N . HIS A 1 117 ? 16.735 -0.789 -6.552 1.00 92.06 117 HIS A N 1
ATOM 901 C CA . HIS A 1 117 ? 17.741 0.173 -6.988 1.00 92.06 117 HIS A CA 1
ATOM 902 C C . HIS A 1 117 ? 17.620 1.502 -6.218 1.00 92.06 117 HIS A C 1
ATOM 904 O O . HIS A 1 117 ? 16.502 1.966 -5.969 1.00 92.06 117 HIS A O 1
ATOM 910 N N . PRO A 1 118 ? 18.741 2.188 -5.910 1.00 91.25 118 PRO A N 1
ATOM 911 C CA . PRO A 1 118 ? 18.726 3.426 -5.123 1.00 91.25 118 PRO A CA 1
ATOM 912 C C . PRO A 1 118 ? 17.782 4.512 -5.660 1.00 91.25 118 PRO A C 1
ATOM 914 O O . PRO A 1 118 ? 17.135 5.216 -4.888 1.00 91.25 118 PRO A O 1
ATOM 917 N N . VAL A 1 119 ? 17.648 4.615 -6.987 1.00 88.62 119 VAL A N 1
ATOM 918 C CA . VAL A 1 119 ? 16.714 5.552 -7.632 1.00 88.62 119 VAL A CA 1
ATOM 919 C C . VAL A 1 119 ? 15.256 5.200 -7.316 1.00 88.62 119 VAL A C 1
ATOM 921 O O . VAL A 1 119 ? 14.459 6.095 -7.045 1.00 88.62 119 VAL A O 1
ATOM 924 N N . GLN A 1 120 ? 14.899 3.912 -7.291 1.00 90.12 120 GLN A N 1
ATOM 925 C CA . GLN A 1 120 ? 13.559 3.475 -6.885 1.00 90.12 120 GLN A CA 1
ATOM 926 C C . GLN A 1 120 ? 13.312 3.716 -5.404 1.00 90.12 120 GLN A C 1
ATOM 928 O O . GLN A 1 120 ? 12.230 4.169 -5.054 1.00 90.12 120 GLN A O 1
ATOM 933 N N . VAL A 1 121 ? 14.305 3.488 -4.542 1.00 91.94 121 VAL A N 1
ATOM 934 C CA . VAL A 1 121 ? 14.172 3.785 -3.109 1.00 91.94 121 VAL A CA 1
ATOM 935 C C . VAL A 1 121 ? 13.863 5.268 -2.895 1.00 91.94 121 VAL A C 1
ATOM 937 O O . VAL A 1 121 ? 12.889 5.610 -2.226 1.00 91.94 121 VAL A O 1
ATOM 940 N N . ALA A 1 122 ? 14.629 6.162 -3.524 1.00 89.06 122 ALA A N 1
ATOM 941 C CA . ALA A 1 122 ? 14.412 7.600 -3.390 1.00 89.06 122 ALA A CA 1
ATOM 942 C C . ALA A 1 122 ? 13.016 8.033 -3.874 1.00 89.06 122 ALA A C 1
ATOM 944 O O . ALA A 1 122 ? 12.365 8.855 -3.234 1.00 89.06 122 ALA A O 1
ATOM 945 N N . LEU A 1 123 ? 12.543 7.473 -4.992 1.00 86.75 123 LEU A N 1
ATOM 946 C CA . LEU A 1 123 ? 11.295 7.903 -5.626 1.00 86.75 123 LEU A CA 1
ATOM 947 C C . LEU A 1 123 ? 10.039 7.224 -5.073 1.00 86.75 123 LEU A C 1
ATOM 949 O O . LEU A 1 123 ? 8.991 7.862 -5.001 1.00 86.75 123 LEU A O 1
ATOM 953 N N . GLN A 1 124 ? 10.132 5.943 -4.722 1.00 90.94 124 GLN A N 1
ATOM 954 C CA . GLN A 1 124 ? 8.980 5.096 -4.407 1.00 90.94 124 GLN A CA 1
ATOM 955 C C . GLN A 1 124 ? 8.874 4.725 -2.925 1.00 90.94 124 GLN A C 1
ATOM 957 O O . GLN A 1 124 ? 7.822 4.244 -2.511 1.00 90.94 124 GLN A O 1
ATOM 962 N N . ILE A 1 125 ? 9.926 4.961 -2.131 1.00 92.38 125 ILE A N 1
ATOM 963 C CA . ILE A 1 125 ? 9.938 4.710 -0.682 1.00 92.38 125 ILE A CA 1
ATOM 964 C C . ILE A 1 125 ? 9.994 6.035 0.078 1.00 92.38 125 ILE A C 1
ATOM 966 O O . ILE A 1 125 ? 9.037 6.394 0.757 1.00 92.38 125 ILE A O 1
ATOM 970 N N . ALA A 1 126 ? 11.068 6.809 -0.109 1.00 93.31 126 ALA A N 1
ATOM 971 C CA . ALA A 1 126 ? 11.308 8.011 0.691 1.00 93.31 126 ALA A CA 1
ATOM 972 C C . ALA A 1 126 ? 10.243 9.099 0.473 1.00 93.31 126 ALA A C 1
ATOM 974 O O . ALA A 1 126 ? 9.844 9.783 1.408 1.00 93.31 126 ALA A O 1
ATOM 975 N N . ILE A 1 127 ? 9.752 9.265 -0.759 1.00 91.81 127 ILE A N 1
ATOM 976 C CA . ILE A 1 127 ? 8.751 10.294 -1.073 1.00 91.81 127 ILE A CA 1
ATOM 977 C C . ILE A 1 127 ? 7.390 9.990 -0.423 1.00 91.81 127 ILE A C 1
ATOM 979 O O . ILE A 1 127 ? 6.856 10.879 0.240 1.00 91.81 127 ILE A O 1
ATOM 983 N N . PRO A 1 128 ? 6.809 8.781 -0.553 1.00 93.44 128 PRO A N 1
ATOM 984 C CA . PRO A 1 128 ? 5.560 8.479 0.144 1.00 93.44 128 PRO A CA 1
ATOM 985 C C . PRO A 1 128 ? 5.667 8.462 1.677 1.00 93.44 128 PRO A C 1
ATOM 987 O O . PRO A 1 128 ? 4.674 8.737 2.351 1.00 93.44 128 PRO A O 1
ATOM 990 N N . GLU A 1 129 ? 6.846 8.199 2.250 1.00 95.50 129 GLU A N 1
ATOM 991 C CA . GLU A 1 129 ? 7.069 8.335 3.700 1.00 95.50 129 GLU A CA 1
ATOM 992 C C . GLU A 1 129 ? 6.808 9.767 4.194 1.00 95.50 129 GLU A C 1
ATOM 994 O O . GLU A 1 129 ? 6.266 9.953 5.285 1.00 95.50 129 GLU A O 1
ATOM 999 N N . LEU A 1 130 ? 7.091 10.785 3.372 1.00 94.75 130 LEU A N 1
ATOM 1000 C CA . LEU A 1 130 ? 6.795 12.188 3.692 1.00 94.75 130 LEU A CA 1
ATOM 1001 C C . LEU A 1 130 ? 5.287 12.491 3.741 1.00 94.75 130 LEU A C 1
ATOM 1003 O O . LEU A 1 130 ? 4.874 13.419 4.436 1.00 94.75 130 LEU A O 1
ATOM 1007 N N . ASP A 1 131 ? 4.458 11.693 3.059 1.00 95.62 131 ASP A N 1
ATOM 1008 C CA . ASP A 1 131 ? 2.993 11.761 3.166 1.00 95.62 131 ASP A CA 1
ATOM 1009 C C . ASP A 1 131 ? 2.462 11.021 4.413 1.00 95.62 131 ASP A C 1
ATOM 1011 O O . ASP A 1 131 ? 1.272 11.100 4.727 1.00 95.62 131 ASP A O 1
ATOM 1015 N N . GLY A 1 132 ? 3.329 10.301 5.135 1.00 95.81 132 GLY A N 1
ATOM 1016 C CA . GLY A 1 132 ? 2.961 9.434 6.254 1.00 95.81 132 GLY A CA 1
ATOM 1017 C C . GLY A 1 132 ? 2.491 8.042 5.825 1.00 95.81 132 GLY A C 1
ATOM 1018 O O . GLY A 1 132 ? 1.736 7.403 6.562 1.00 95.81 132 GLY A O 1
ATOM 1019 N N . ALA A 1 133 ? 2.890 7.582 4.635 1.00 96.25 133 ALA A N 1
ATOM 1020 C CA . ALA A 1 133 ? 2.596 6.227 4.187 1.00 96.25 133 ALA A CA 1
ATOM 1021 C C . ALA A 1 133 ? 3.314 5.174 5.038 1.00 96.25 133 ALA A C 1
ATOM 1023 O O . ALA A 1 133 ? 4.436 5.379 5.499 1.00 96.25 133 ALA A O 1
ATOM 1024 N N . ILE A 1 134 ? 2.668 4.023 5.210 1.00 96.50 134 ILE A N 1
ATOM 1025 C CA . ILE A 1 134 ? 3.207 2.886 5.961 1.00 96.50 134 ILE A CA 1
ATOM 1026 C C . ILE A 1 134 ? 3.435 1.674 5.056 1.00 96.50 134 ILE A C 1
ATOM 1028 O O . ILE A 1 134 ? 2.793 1.530 4.016 1.00 96.50 134 ILE A O 1
ATOM 1032 N N . GLU A 1 135 ? 4.302 0.772 5.521 1.00 89.38 135 GLU A N 1
ATOM 1033 C CA . GLU A 1 135 ? 4.516 -0.572 4.967 1.00 89.38 135 GLU A CA 1
ATOM 1034 C C . GLU A 1 135 ? 4.738 -0.599 3.443 1.00 89.38 135 GLU A C 1
ATOM 1036 O O . GLU A 1 135 ? 3.942 -1.203 2.718 1.00 89.38 135 GLU A O 1
ATOM 1041 N N . PRO A 1 136 ? 5.821 0.028 2.945 1.00 91.06 136 PRO A N 1
ATOM 1042 C CA . PRO A 1 136 ? 6.156 -0.039 1.534 1.00 91.06 136 PRO A CA 1
ATOM 1043 C C . PRO A 1 136 ? 6.481 -1.479 1.122 1.00 91.06 136 PRO A C 1
ATOM 1045 O O . PRO A 1 136 ? 7.415 -2.096 1.636 1.00 91.06 136 PRO A O 1
ATOM 1048 N N . ILE A 1 137 ? 5.702 -2.025 0.187 1.00 94.12 137 ILE A N 1
ATOM 1049 C CA . ILE A 1 137 ? 5.870 -3.392 -0.328 1.00 94.12 137 ILE A CA 1
ATOM 1050 C C . ILE A 1 137 ? 5.889 -3.351 -1.856 1.00 94.12 137 ILE A C 1
ATOM 1052 O O . ILE A 1 137 ? 5.074 -2.671 -2.481 1.00 94.12 137 ILE A O 1
ATOM 1056 N N . VAL A 1 138 ? 6.805 -4.099 -2.471 1.00 95.25 138 VAL A N 1
ATOM 1057 C CA . VAL A 1 138 ? 6.796 -4.312 -3.926 1.00 95.25 138 VAL A CA 1
ATOM 1058 C C . VAL A 1 138 ? 5.523 -5.059 -4.307 1.00 95.25 138 VAL A C 1
ATOM 1060 O O . VAL A 1 138 ? 5.291 -6.141 -3.790 1.00 95.25 138 VAL A O 1
ATOM 1063 N N . LEU A 1 139 ? 4.708 -4.486 -5.189 1.00 93.62 139 LEU A N 1
ATOM 1064 C CA . LEU A 1 139 ? 3.429 -5.044 -5.634 1.00 93.62 139 LEU A CA 1
ATOM 1065 C C . LEU A 1 139 ? 3.585 -5.960 -6.847 1.00 93.62 139 LEU A C 1
ATOM 1067 O O . LEU A 1 139 ? 3.016 -7.047 -6.890 1.00 93.62 139 LEU 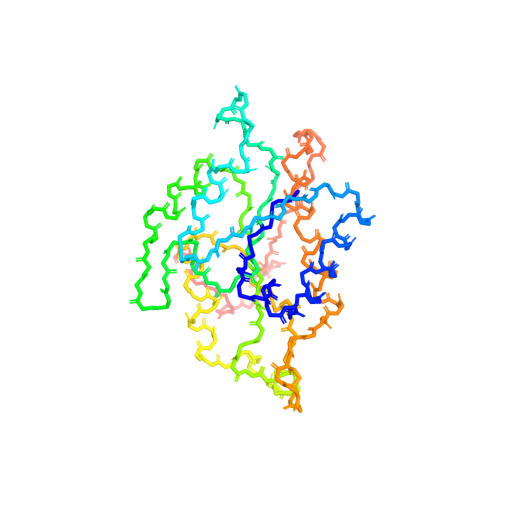A O 1
ATOM 1071 N N . SER A 1 140 ? 4.302 -5.480 -7.859 1.00 93.75 140 SER A N 1
ATOM 1072 C CA . SER A 1 140 ? 4.355 -6.114 -9.172 1.00 93.75 140 SER A CA 1
ATOM 1073 C C . SER A 1 140 ? 5.767 -6.139 -9.717 1.00 93.75 140 SER A C 1
ATOM 1075 O O . SER A 1 140 ? 6.538 -5.191 -9.545 1.00 93.75 140 SER A O 1
ATOM 1077 N N . GLY A 1 141 ? 6.056 -7.228 -10.414 1.00 92.75 141 GLY A N 1
ATOM 1078 C CA . GLY A 1 141 ? 7.277 -7.439 -11.157 1.00 92.75 141 GLY A CA 1
ATOM 1079 C C . GLY A 1 141 ? 7.228 -6.803 -12.540 1.00 92.75 141 GLY A C 1
ATOM 1080 O O . GLY A 1 141 ? 6.150 -6.457 -13.030 1.00 92.75 141 GLY A O 1
ATOM 1081 N N . ARG A 1 142 ? 8.391 -6.682 -13.181 1.00 91.25 142 ARG A N 1
ATOM 1082 C CA . ARG A 1 142 ? 8.514 -6.251 -14.576 1.00 91.25 142 ARG A CA 1
ATOM 1083 C C . ARG A 1 142 ? 9.233 -7.333 -15.366 1.00 91.25 142 ARG A C 1
ATOM 1085 O O . ARG A 1 142 ? 10.309 -7.774 -14.972 1.00 91.25 142 ARG A O 1
ATOM 1092 N N . ASP A 1 143 ? 8.599 -7.793 -16.436 1.00 89.25 143 ASP A N 1
ATOM 1093 C CA . ASP A 1 143 ? 9.148 -8.826 -17.312 1.00 89.25 143 ASP A CA 1
ATOM 1094 C C . ASP A 1 143 ? 10.259 -8.252 -18.203 1.00 89.25 143 ASP A C 1
ATOM 1096 O O . ASP A 1 143 ? 10.072 -7.201 -18.814 1.00 89.25 143 ASP A O 1
ATOM 1100 N N . ASP A 1 144 ? 11.400 -8.936 -18.281 1.00 88.81 144 ASP A N 1
ATOM 1101 C CA . ASP A 1 144 ? 12.575 -8.480 -19.039 1.00 88.81 144 ASP A CA 1
ATOM 1102 C C . ASP A 1 144 ? 12.319 -8.444 -20.557 1.00 88.81 144 ASP A C 1
ATOM 1104 O O . ASP A 1 144 ? 12.672 -7.489 -21.246 1.00 88.81 144 ASP A O 1
ATOM 1108 N N . ALA A 1 145 ? 11.615 -9.450 -21.085 1.00 88.25 145 ALA A N 1
ATOM 1109 C CA . ALA A 1 145 ? 11.405 -9.594 -22.524 1.00 88.25 145 ALA A CA 1
ATOM 1110 C C . ALA A 1 145 ? 10.340 -8.633 -23.075 1.00 88.25 145 ALA A C 1
ATOM 1112 O O . ALA A 1 145 ? 10.464 -8.112 -24.184 1.00 88.25 145 ALA A O 1
ATOM 1113 N N . THR A 1 146 ? 9.260 -8.426 -22.324 1.00 86.31 146 THR A N 1
ATOM 1114 C CA . THR A 1 146 ? 8.092 -7.653 -22.767 1.00 86.31 146 THR A CA 1
ATOM 1115 C C . THR A 1 146 ? 8.000 -6.278 -22.118 1.00 86.31 146 THR A C 1
ATOM 1117 O O . THR A 1 146 ? 7.246 -5.426 -22.593 1.00 86.31 146 THR A O 1
ATOM 1120 N N . GLY A 1 147 ? 8.725 -6.051 -21.022 1.00 84.44 147 GLY A N 1
ATOM 1121 C CA . GLY A 1 147 ? 8.641 -4.837 -20.219 1.00 84.44 147 GLY A CA 1
ATOM 1122 C C . GLY A 1 147 ? 7.311 -4.658 -19.485 1.00 84.44 147 GLY A C 1
ATOM 1123 O O . GLY A 1 147 ? 7.129 -3.596 -18.883 1.00 84.44 147 GLY A O 1
ATOM 1124 N N . LYS A 1 148 ? 6.400 -5.640 -19.551 1.00 86.75 148 LYS A N 1
ATOM 1125 C CA . LYS A 1 148 ? 5.061 -5.592 -18.950 1.00 86.75 148 LYS A CA 1
ATOM 1126 C C . LYS A 1 148 ? 5.099 -5.895 -17.462 1.00 86.75 148 LYS A C 1
ATOM 1128 O O . LYS A 1 148 ? 5.955 -6.652 -16.991 1.00 86.75 148 LYS A O 1
ATOM 1133 N N . ALA A 1 149 ? 4.144 -5.330 -16.734 1.00 88.56 149 ALA A N 1
ATOM 1134 C CA . ALA A 1 149 ? 3.954 -5.658 -15.338 1.00 88.56 149 ALA A CA 1
ATOM 1135 C C . ALA A 1 149 ? 3.346 -7.061 -15.200 1.00 88.56 149 ALA A C 1
ATOM 1137 O O . ALA A 1 149 ? 2.412 -7.433 -15.911 1.00 88.56 149 ALA A O 1
ATOM 1138 N N . HIS A 1 150 ? 3.840 -7.834 -14.239 1.00 90.69 150 HIS A N 1
ATOM 1139 C CA . HIS A 1 150 ? 3.227 -9.099 -13.849 1.00 90.69 150 HIS A CA 1
ATOM 1140 C C . HIS A 1 150 ? 3.039 -9.178 -12.339 1.00 90.69 150 HIS A C 1
ATOM 1142 O O . HIS A 1 150 ? 3.721 -8.521 -11.548 1.00 90.69 150 HIS A O 1
ATOM 1148 N N . THR A 1 151 ? 2.063 -9.982 -11.944 1.00 91.69 151 THR A N 1
ATOM 1149 C CA . THR A 1 151 ? 1.697 -10.180 -10.546 1.00 91.69 151 THR A CA 1
ATOM 1150 C C . THR A 1 151 ? 2.749 -11.014 -9.821 1.00 91.69 151 THR A C 1
ATOM 1152 O O . THR A 1 151 ? 3.179 -12.046 -10.330 1.00 91.69 151 THR A O 1
ATOM 1155 N N . LEU A 1 152 ? 3.105 -10.596 -8.605 1.00 95.06 152 LEU A N 1
ATOM 1156 C CA . LEU A 1 152 ? 3.869 -11.397 -7.648 1.00 95.06 152 LEU A CA 1
ATOM 1157 C C . LEU A 1 152 ? 2.907 -11.846 -6.542 1.00 95.06 152 LEU A C 1
ATOM 1159 O O . LEU A 1 152 ? 2.454 -11.026 -5.742 1.00 95.06 152 LEU A O 1
ATOM 1163 N N . GLN A 1 153 ? 2.513 -13.122 -6.549 1.00 94.38 153 GLN A N 1
ATOM 1164 C CA . GLN A 1 153 ? 1.386 -13.593 -5.731 1.00 94.38 153 GLN A CA 1
ATOM 1165 C C . GLN A 1 153 ? 1.638 -13.435 -4.225 1.00 94.38 153 GLN A C 1
ATOM 1167 O O . GLN A 1 153 ? 0.786 -12.919 -3.510 1.00 94.38 153 GLN A O 1
ATOM 1172 N N . ASP A 1 154 ? 2.829 -13.800 -3.753 1.00 96.12 154 ASP A N 1
ATOM 1173 C CA . ASP A 1 154 ? 3.230 -13.664 -2.348 1.00 96.12 154 ASP A CA 1
ATOM 1174 C C . ASP A 1 154 ? 3.135 -12.207 -1.858 1.00 96.12 154 ASP A C 1
ATOM 1176 O O . ASP A 1 154 ? 2.781 -11.929 -0.708 1.00 96.12 154 ASP A O 1
ATOM 1180 N N . ARG A 1 155 ? 3.420 -11.255 -2.751 1.00 96.62 155 ARG A N 1
ATOM 1181 C CA . ARG A 1 155 ? 3.313 -9.825 -2.475 1.00 96.62 155 ARG A CA 1
ATOM 1182 C C . ARG A 1 155 ? 1.872 -9.353 -2.412 1.00 96.62 155 ARG A C 1
ATOM 1184 O O . ARG A 1 155 ? 1.527 -8.618 -1.485 1.00 96.62 155 ARG A O 1
ATOM 1191 N N . VAL A 1 156 ? 1.037 -9.792 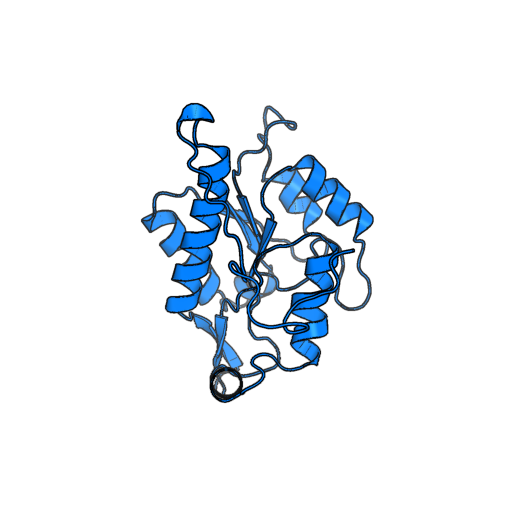-3.352 1.00 97.50 156 VAL A N 1
ATOM 1192 C CA . VAL A 1 156 ? -0.406 -9.522 -3.333 1.00 97.50 156 VAL A CA 1
ATOM 1193 C C . VAL A 1 156 ? -1.023 -10.023 -2.029 1.00 97.50 156 VAL A C 1
ATOM 1195 O O . VAL A 1 156 ? -1.699 -9.251 -1.345 1.00 97.50 156 VAL A O 1
ATOM 1198 N N . ASP A 1 157 ? -0.702 -11.251 -1.623 1.00 97.62 157 ASP A N 1
ATOM 1199 C CA . ASP A 1 157 ? -1.198 -11.855 -0.385 1.00 97.62 157 ASP A CA 1
ATOM 1200 C C . ASP A 1 157 ? -0.793 -11.037 0.848 1.00 97.62 157 ASP A C 1
ATOM 1202 O O . ASP A 1 157 ? -1.614 -10.780 1.735 1.00 97.62 157 ASP A O 1
ATOM 1206 N N . ALA A 1 158 ? 0.464 -10.585 0.897 1.00 97.94 158 ALA A N 1
ATOM 1207 C CA . ALA A 1 158 ? 0.983 -9.793 2.004 1.00 97.94 158 ALA A CA 1
ATOM 1208 C C . ALA A 1 158 ? 0.312 -8.412 2.102 1.00 97.94 158 ALA A C 1
ATOM 1210 O O . ALA A 1 158 ? -0.044 -7.973 3.200 1.00 97.94 158 ALA A O 1
ATOM 1211 N N . ILE A 1 159 ? 0.123 -7.725 0.971 1.00 98.06 159 ILE A N 1
ATOM 1212 C CA . ILE A 1 159 ? -0.544 -6.414 0.914 1.00 98.06 159 ILE A CA 1
ATOM 1213 C C . ILE A 1 159 ? -2.019 -6.556 1.307 1.00 98.06 159 ILE A C 1
ATOM 1215 O O . ILE A 1 159 ? -2.530 -5.772 2.116 1.00 98.06 159 ILE A O 1
ATOM 1219 N N . ALA A 1 160 ? -2.701 -7.576 0.782 1.00 98.19 160 ALA A N 1
ATOM 1220 C CA . ALA A 1 160 ? -4.089 -7.866 1.112 1.00 98.19 160 ALA A CA 1
ATOM 1221 C C . ALA A 1 160 ? -4.257 -8.197 2.601 1.00 98.19 160 ALA A C 1
ATOM 1223 O O . ALA A 1 160 ? -5.129 -7.634 3.265 1.00 98.19 160 ALA A O 1
ATOM 1224 N N . GLU A 1 161 ? -3.390 -9.042 3.170 1.00 98.00 161 GLU A N 1
ATOM 1225 C CA . GLU A 1 161 ? -3.441 -9.352 4.598 1.00 98.00 161 GLU A CA 1
ATOM 1226 C C . GLU A 1 161 ? -3.261 -8.096 5.450 1.00 98.00 161 GLU A C 1
ATOM 1228 O O . GLU A 1 161 ? -4.100 -7.798 6.302 1.00 98.00 161 GLU A O 1
ATOM 1233 N N . ARG A 1 162 ? -2.181 -7.343 5.225 1.00 98.25 162 ARG A N 1
ATOM 1234 C CA . ARG A 1 162 ? -1.831 -6.176 6.044 1.00 98.25 162 ARG A CA 1
ATOM 1235 C C . ARG A 1 162 ? -2.888 -5.083 5.966 1.00 98.25 162 ARG A C 1
ATOM 1237 O O . ARG A 1 162 ? -3.306 -4.569 7.004 1.00 98.25 162 ARG A O 1
ATOM 1244 N N . SER A 1 163 ? -3.403 -4.793 4.772 1.00 97.94 163 SER A N 1
ATOM 1245 C CA . SER A 1 163 ? -4.474 -3.804 4.595 1.00 97.94 163 SER A CA 1
ATOM 1246 C C . SER A 1 163 ? -5.761 -4.196 5.332 1.00 97.94 163 SER A C 1
ATOM 1248 O O . SER A 1 163 ? -6.384 -3.348 5.979 1.00 97.94 163 SER A O 1
ATOM 1250 N N . ILE A 1 164 ? -6.121 -5.484 5.338 1.00 98.06 164 ILE A N 1
ATOM 1251 C CA . ILE A 1 164 ? -7.256 -5.999 6.116 1.00 98.06 164 ILE A CA 1
ATOM 1252 C C . ILE A 1 164 ? -6.979 -5.939 7.620 1.00 98.06 164 ILE A C 1
ATOM 1254 O O . ILE A 1 164 ? -7.871 -5.577 8.386 1.00 98.06 164 ILE A O 1
ATOM 1258 N N . ARG A 1 165 ? -5.759 -6.243 8.081 1.00 97.62 165 ARG A N 1
ATOM 1259 C CA . ARG A 1 165 ? -5.390 -6.128 9.506 1.00 97.62 165 ARG A CA 1
ATOM 1260 C C . ARG A 1 165 ? -5.502 -4.685 10.000 1.00 97.62 165 ARG A C 1
ATOM 1262 O O . ARG A 1 165 ? -6.067 -4.460 11.073 1.00 97.62 165 ARG A O 1
ATOM 1269 N N . TRP A 1 166 ? -5.044 -3.719 9.204 1.00 98.12 166 TRP A N 1
ATOM 1270 C CA . TRP A 1 166 ? -5.192 -2.291 9.487 1.00 98.12 166 TRP A CA 1
ATOM 1271 C C . TRP A 1 166 ? -6.656 -1.851 9.528 1.00 98.12 166 TRP A C 1
ATOM 1273 O O . TRP A 1 166 ? -7.070 -1.181 10.477 1.00 98.12 166 TRP A O 1
ATOM 1283 N N . ALA A 1 167 ? -7.465 -2.283 8.557 1.00 97.69 167 ALA A N 1
ATOM 1284 C CA . ALA A 1 167 ? -8.906 -2.038 8.563 1.00 97.69 167 ALA A CA 1
ATOM 1285 C C . ALA A 1 167 ? -9.585 -2.652 9.803 1.00 97.69 167 ALA A C 1
ATOM 1287 O O . ALA A 1 167 ? -10.374 -1.996 10.485 1.00 97.69 167 ALA A O 1
ATOM 1288 N N . ASN A 1 168 ? -9.223 -3.884 10.166 1.00 97.56 168 ASN A N 1
ATOM 1289 C CA . ASN A 1 168 ? -9.772 -4.577 11.327 1.00 97.56 168 ASN A CA 1
ATOM 1290 C C . ASN A 1 168 ? -9.441 -3.855 12.641 1.00 97.56 168 ASN A C 1
ATOM 1292 O O . ASN A 1 168 ? -10.277 -3.798 13.539 1.00 97.56 168 ASN A O 1
ATOM 1296 N N . LEU A 1 169 ? -8.263 -3.229 12.759 1.00 96.94 169 LEU A N 1
ATOM 1297 C CA . LEU A 1 169 ? -7.937 -2.417 13.933 1.00 96.94 169 LEU A CA 1
ATOM 1298 C C . LEU A 1 169 ? -8.932 -1.263 14.127 1.00 96.94 169 LEU A C 1
ATOM 1300 O O . LEU A 1 169 ? -9.174 -0.860 15.267 1.00 96.94 169 LEU A O 1
ATOM 1304 N N . ARG A 1 170 ? -9.528 -0.739 13.052 1.00 95.06 170 ARG A N 1
ATOM 1305 C CA . ARG A 1 170 ? -10.572 0.286 13.131 1.00 95.06 170 ARG A CA 1
ATOM 1306 C C . ARG A 1 170 ? -11.935 -0.297 13.501 1.00 95.06 170 ARG A C 1
ATOM 1308 O O . ARG A 1 170 ? -12.594 0.259 14.375 1.00 95.06 170 ARG A O 1
ATOM 1315 N N . ILE A 1 171 ? -12.323 -1.392 12.852 1.00 95.19 171 ILE A N 1
ATOM 1316 C CA . ILE A 1 171 ? -13.648 -2.016 12.990 1.00 95.19 171 ILE A CA 1
ATOM 1317 C C . ILE A 1 171 ? -13.818 -2.674 14.364 1.00 95.19 171 ILE A C 1
ATOM 1319 O O . ILE A 1 171 ? -14.893 -2.620 14.959 1.00 95.19 171 ILE A O 1
ATOM 1323 N N . LYS A 1 172 ? -12.752 -3.284 14.893 1.00 97.38 172 LYS A N 1
ATOM 1324 C CA . LYS A 1 172 ? -12.827 -4.086 16.112 1.00 97.38 172 LYS A CA 1
ATOM 1325 C C . LYS A 1 172 ? -13.207 -3.246 17.344 1.00 97.38 172 LYS A C 1
ATOM 1327 O O . LYS A 1 172 ? -12.552 -2.225 17.602 1.00 97.38 172 LYS A O 1
ATOM 1332 N N . PRO A 1 173 ? -14.179 -3.692 18.165 1.00 97.75 173 PRO A N 1
ATOM 1333 C CA . PRO A 1 173 ? -14.495 -3.063 19.444 1.00 97.75 173 PRO A CA 1
ATOM 1334 C C . PRO A 1 173 ? -13.269 -2.956 20.353 1.00 97.75 173 PRO A C 1
ATOM 1336 O O . PRO A 1 173 ? -12.422 -3.849 20.397 1.00 97.75 173 PRO A O 1
ATOM 1339 N N . ARG A 1 174 ? -13.154 -1.852 21.103 1.00 97.25 174 ARG A N 1
ATOM 1340 C CA . ARG A 1 174 ? -11.966 -1.571 21.936 1.00 97.25 174 ARG A CA 1
ATOM 1341 C C . ARG A 1 174 ? -11.680 -2.669 22.967 1.00 97.25 174 ARG A C 1
ATOM 1343 O O . ARG A 1 174 ? -10.519 -2.993 23.171 1.00 97.25 174 ARG A O 1
ATOM 1350 N N . ASN A 1 175 ? -12.717 -3.245 23.570 1.00 97.69 175 ASN A N 1
ATOM 1351 C CA . ASN A 1 175 ? -12.623 -4.326 24.559 1.00 97.69 175 ASN A CA 1
ATOM 1352 C C . ASN A 1 175 ? -12.146 -5.666 23.973 1.00 97.69 175 ASN A C 1
ATOM 1354 O O . ASN A 1 175 ? -11.708 -6.532 24.722 1.00 97.69 175 ASN A O 1
ATOM 1358 N N . GLU A 1 176 ? -12.194 -5.842 22.653 1.00 97.56 176 GLU A N 1
ATOM 1359 C CA . GLU A 1 176 ? -11.705 -7.050 21.986 1.00 97.56 176 GLU A CA 1
ATOM 1360 C C . GLU A 1 176 ? -10.306 -6.876 21.375 1.00 97.56 176 GLU A C 1
ATOM 1362 O O . GLU A 1 176 ? -9.717 -7.841 20.863 1.00 97.56 176 GLU A O 1
ATOM 1367 N N . LYS A 1 177 ? -9.758 -5.654 21.374 1.00 97.81 177 LYS A N 1
ATOM 1368 C CA . LYS A 1 177 ? -8.406 -5.390 20.869 1.00 97.81 177 LYS A CA 1
ATOM 1369 C C . LYS A 1 177 ? -7.382 -6.004 21.817 1.00 97.81 177 LYS A C 1
ATOM 1371 O O . LYS A 1 177 ? -7.372 -5.723 23.010 1.00 97.81 177 LYS A O 1
ATOM 1376 N N . LYS A 1 178 ? -6.502 -6.836 21.262 1.00 96.75 178 LYS A N 1
ATOM 1377 C CA . LYS A 1 178 ? -5.375 -7.438 21.979 1.00 96.75 178 LYS A CA 1
ATOM 1378 C C . LYS A 1 178 ? -4.105 -6.710 21.552 1.00 96.75 178 LYS A C 1
ATOM 1380 O O . LYS A 1 178 ? -3.795 -6.702 20.363 1.00 96.75 178 LYS A O 1
ATOM 1385 N N . LEU A 1 179 ? -3.417 -6.087 22.505 1.00 96.38 179 LEU A N 1
ATOM 1386 C CA . LEU A 1 179 ? -2.175 -5.351 22.281 1.00 96.38 179 LEU A CA 1
ATOM 1387 C C . LEU A 1 179 ? -1.004 -6.161 22.837 1.00 96.38 179 LEU A C 1
ATOM 1389 O O . LEU A 1 179 ? -1.001 -6.506 24.016 1.00 96.38 179 LEU A O 1
ATOM 1393 N N . ALA A 1 180 ? -0.020 -6.446 21.989 1.00 96.62 180 ALA A N 1
ATOM 1394 C CA . ALA A 1 180 ? 1.265 -6.984 22.412 1.00 96.62 180 ALA A CA 1
ATOM 1395 C C . ALA A 1 180 ? 2.271 -5.833 22.547 1.00 96.62 180 ALA A C 1
ATOM 1397 O O . ALA A 1 180 ? 2.341 -4.971 21.671 1.00 96.62 180 ALA A O 1
ATOM 1398 N N . ILE A 1 181 ? 3.047 -5.829 23.630 1.00 95.62 181 ILE A N 1
ATOM 1399 C CA . ILE A 1 181 ? 4.146 -4.885 23.862 1.00 95.62 181 ILE A CA 1
ATOM 1400 C C . ILE A 1 181 ? 5.422 -5.717 23.959 1.00 95.62 181 ILE A C 1
ATOM 1402 O O . ILE A 1 181 ? 5.523 -6.588 24.820 1.00 95.62 181 ILE A O 1
ATOM 1406 N N . THR A 1 182 ? 6.366 -5.479 23.051 1.00 92.94 182 THR A N 1
ATOM 1407 C CA . THR A 1 182 ? 7.607 -6.259 22.958 1.00 92.94 182 THR A CA 1
ATOM 1408 C C . THR A 1 182 ? 8.760 -5.455 23.542 1.00 92.94 182 THR A C 1
ATOM 1410 O O . THR A 1 182 ? 8.963 -4.306 23.155 1.00 92.94 182 THR A O 1
ATOM 1413 N N . VAL A 1 183 ? 9.512 -6.062 24.461 1.00 88.94 183 VAL A N 1
ATOM 1414 C CA . VAL A 1 183 ? 10.720 -5.481 25.059 1.00 88.94 183 VAL A CA 1
ATOM 1415 C C . VAL A 1 183 ? 11.929 -6.240 24.529 1.00 88.94 183 VAL A C 1
ATOM 1417 O O . VAL A 1 183 ? 11.973 -7.467 24.603 1.00 88.94 183 VAL A O 1
ATOM 1420 N N . PHE A 1 184 ? 12.900 -5.509 23.991 1.00 88.31 184 PHE A N 1
ATOM 1421 C CA . PHE A 1 184 ? 14.170 -6.068 23.539 1.00 88.31 184 PHE A CA 1
ATOM 1422 C C . PHE A 1 184 ? 15.245 -5.915 24.615 1.00 88.31 184 PHE A C 1
ATOM 1424 O O . PHE A 1 184 ? 15.179 -5.003 25.438 1.00 88.31 184 PHE A O 1
ATOM 1431 N N . SER A 1 185 ? 16.251 -6.793 24.577 1.00 87.06 185 SER A N 1
ATOM 1432 C CA . SER A 1 185 ? 17.439 -6.723 25.440 1.00 87.06 185 SER A CA 1
ATOM 1433 C C . SER A 1 185 ? 17.119 -6.746 26.940 1.00 87.06 185 SER A C 1
ATOM 1435 O O . SER A 1 185 ? 17.619 -5.919 27.701 1.00 87.06 185 SER A O 1
ATOM 1437 N N . PHE A 1 186 ? 16.281 -7.699 27.366 1.00 83.31 186 PHE A N 1
ATOM 1438 C CA . PHE A 1 186 ? 16.020 -7.951 28.782 1.00 83.31 186 PHE A CA 1
ATOM 1439 C C . PHE A 1 186 ? 16.283 -9.425 29.148 1.00 83.31 186 PHE A C 1
ATOM 1441 O O . PHE A 1 186 ? 15.560 -10.292 28.647 1.00 83.31 186 PHE A O 1
ATOM 1448 N N . PRO A 1 187 ? 17.265 -9.721 30.026 1.00 85.00 187 PRO A N 1
ATOM 1449 C CA . PRO A 1 187 ? 18.214 -8.791 30.664 1.00 85.00 187 PRO A CA 1
ATOM 1450 C C . PRO A 1 187 ? 19.185 -8.095 29.674 1.00 85.00 187 PRO A C 1
ATOM 1452 O O . PRO A 1 187 ? 19.434 -8.627 28.589 1.00 85.00 187 PRO A O 1
ATOM 1455 N N . PRO A 1 188 ? 19.722 -6.899 29.999 1.00 82.69 188 PRO A N 1
ATOM 1456 C CA . PRO A 1 188 ? 20.578 -6.120 29.097 1.00 82.69 188 PRO A CA 1
ATOM 1457 C C . PRO A 1 188 ? 22.039 -6.606 29.118 1.00 82.69 188 PRO A C 1
ATOM 1459 O O . PRO A 1 188 ? 22.952 -5.880 29.504 1.00 82.69 188 PRO A O 1
ATOM 1462 N N . ASP A 1 189 ? 22.271 -7.849 28.696 1.00 80.69 189 ASP A N 1
ATOM 1463 C CA . ASP A 1 189 ? 23.585 -8.511 28.802 1.00 80.69 189 ASP A CA 1
ATOM 1464 C C . ASP A 1 189 ? 24.616 -8.029 27.764 1.00 80.69 189 ASP A C 1
ATOM 1466 O O . ASP A 1 189 ? 25.809 -8.320 27.863 1.00 80.69 189 ASP A O 1
ATOM 1470 N N . LYS A 1 190 ? 24.169 -7.297 26.739 1.00 77.00 190 LYS A N 1
ATOM 1471 C CA . LYS A 1 190 ? 25.023 -6.684 25.715 1.00 77.00 190 LYS A CA 1
ATOM 1472 C C . LYS A 1 190 ? 24.855 -5.169 25.778 1.00 77.00 190 LYS A C 1
ATOM 1474 O O . LYS A 1 190 ? 23.727 -4.696 25.821 1.00 77.00 190 LYS A O 1
ATOM 1479 N N . GLY A 1 191 ? 25.976 -4.440 25.767 1.00 75.56 191 GLY A N 1
ATOM 1480 C CA . GLY A 1 191 ? 26.026 -2.973 25.829 1.00 75.56 191 GLY A CA 1
ATOM 1481 C C . GLY A 1 191 ? 25.464 -2.285 24.577 1.00 75.56 191 GLY A C 1
ATOM 1482 O O . GLY A 1 191 ? 24.285 -2.402 24.269 1.00 75.56 191 GLY A O 1
ATOM 1483 N N . ASN A 1 192 ? 26.296 -1.560 23.827 1.00 67.81 192 ASN A N 1
ATOM 1484 C CA . ASN A 1 192 ? 25.877 -0.662 22.733 1.00 67.81 192 ASN A CA 1
ATOM 1485 C C . ASN A 1 192 ? 25.414 -1.374 21.437 1.00 67.81 192 ASN A C 1
ATOM 1487 O O . ASN A 1 192 ? 25.865 -1.037 20.347 1.00 67.81 192 ASN A O 1
ATOM 1491 N N . VAL A 1 193 ? 24.537 -2.377 21.535 1.00 76.75 193 VAL A N 1
ATOM 1492 C CA . VAL A 1 193 ? 23.899 -3.036 20.376 1.00 76.75 193 VAL A CA 1
ATOM 1493 C C . VAL A 1 193 ? 22.621 -2.326 19.916 1.00 76.75 193 VAL A C 1
ATOM 1495 O O . VAL A 1 193 ? 22.120 -2.616 18.835 1.00 76.75 193 VAL A O 1
ATOM 1498 N N . GLY A 1 194 ? 22.086 -1.421 20.740 1.00 71.19 194 GLY A N 1
ATOM 1499 C CA . GLY A 1 194 ? 20.880 -0.644 20.463 1.00 71.19 194 GLY A CA 1
ATOM 1500 C C . GLY A 1 194 ? 21.153 0.849 20.285 1.00 71.19 194 GLY A C 1
ATOM 1501 O O . GLY A 1 194 ? 22.290 1.315 20.336 1.00 71.19 194 GLY A O 1
ATOM 1502 N N . THR A 1 195 ? 20.084 1.608 20.076 1.00 72.25 195 THR A N 1
ATOM 1503 C CA . THR A 1 195 ? 20.131 3.066 19.925 1.00 72.25 195 THR A CA 1
ATOM 1504 C C . THR A 1 195 ? 20.216 3.752 21.292 1.00 72.25 195 THR A C 1
ATOM 1506 O O . THR A 1 195 ? 19.629 3.275 22.265 1.00 72.25 195 THR A O 1
ATOM 1509 N N . ALA A 1 196 ? 20.899 4.898 21.368 1.00 57.62 196 ALA A N 1
ATOM 1510 C CA . ALA A 1 196 ? 20.803 5.809 22.507 1.00 57.62 196 ALA A CA 1
ATOM 1511 C C . ALA A 1 196 ? 19.396 6.427 22.533 1.00 57.62 196 ALA A C 1
ATOM 1513 O O . ALA A 1 196 ? 19.136 7.438 21.887 1.00 57.62 196 ALA A O 1
ATOM 1514 N N . ALA A 1 197 ? 18.460 5.754 23.203 1.00 71.31 197 ALA A N 1
ATOM 1515 C CA . ALA A 1 197 ? 17.073 6.206 23.288 1.00 71.31 197 ALA A CA 1
ATOM 1516 C C . ALA A 1 197 ? 16.893 7.447 24.190 1.00 71.31 197 ALA A C 1
ATOM 1518 O O . ALA A 1 197 ? 15.827 8.058 24.146 1.00 71.31 197 ALA A O 1
ATOM 1519 N N . TYR A 1 198 ? 17.920 7.809 24.973 1.00 56.84 198 TYR A N 1
ATOM 1520 C CA . TYR A 1 198 ? 18.015 9.014 25.803 1.00 56.84 198 TYR A CA 1
ATOM 1521 C C . TYR A 1 198 ? 19.418 9.610 25.717 1.00 56.84 198 TYR A C 1
ATOM 1523 O O . TYR A 1 198 ? 20.385 8.816 25.815 1.00 56.84 198 TYR A O 1
#